Protein AF-D8F953-F1 (afdb_monomer)

pLDDT: mean 90.18, std 9.65, range [42.53, 98.19]

Secondary structure (DSSP, 8-state):
--PPPP-TTT-----HHHHHHHHH-SS-TTS-HHHHHHHHHHHTT---SS--HHHHHHHS-HHHHHHHHHHHHTT-----HHHHT-TT--TT--GGG-HHHHS-SS-SSPSTTHHHHHHHHTSTTT-----HHHHT-TT---HHHHHHHHHHS-HHHHHHHS----HHHHHHHHHHHHHHHHHTT-

Sequence (186 aa):
MDRIEIDQSKCIQCGDCVNACMAENPVKHALTTVVRDRFEAVAQKQEIVDPTPVQTLLAMGQAERKAFWHDHFRRCIKCYGCVDICPVQMPGTHGSLEIEKWVPRGEVPPVHPLFHLIRAFQIWDTCVLCGDCEQTCPAGIPLKTLQDVVRFFSPEEVFDLVPGLPEDAQGAIIDYVNSLRADQAG

Mean predicted aligned error: 5.91 Å

Solvent-accessible surface area (backbone atoms only — not comparable to full-atom values): 11327 Å² total; per-residue (Å²): 131,89,76,88,80,78,62,68,93,73,60,82,76,83,51,61,70,55,53,49,40,41,69,70,15,77,89,42,67,89,47,54,59,71,59,51,53,56,52,49,34,51,78,69,67,52,91,69,84,85,65,52,73,59,51,53,54,69,66,44,52,66,70,53,33,38,50,52,50,48,68,41,45,65,53,39,72,78,77,53,50,47,54,74,68,36,91,72,66,61,89,91,74,40,76,88,52,41,60,80,82,77,45,73,83,94,55,72,38,56,69,65,44,47,55,62,52,42,59,38,66,63,33,40,89,68,59,82,79,82,40,58,39,22,74,61,32,93,64,66,35,67,48,41,50,52,44,53,44,55,56,76,42,53,70,70,59,34,46,67,62,54,46,69,60,54,69,70,60,51,51,44,50,49,52,52,56,50,52,57,53,54,66,74,74,110

Foldseek 3Di:
DDDDDDPPVPCPVPCVVLVVLCVQCVPASPAHPVNVVLLVCLVVVHDDDPRDPLSVLSNDDLVRLQVLQCVQLLLAAPPCQLQVVAPQRDPPPLVLLDLPVFWDPPDPPTPPPGNLLSSLLSCLPPDPLPCSSQVRGPSNRSSSSLSVLSNPDQLVSSCSSRPDDDPVSSVSSNVSVVVVVVVVVD

Structure (mmCIF, N/CA/C/O backbone):
data_AF-D8F953-F1
#
_entry.id   AF-D8F953-F1
#
loop_
_atom_site.group_PDB
_atom_site.id
_atom_site.type_symbol
_atom_site.label_atom_id
_atom_site.label_alt_id
_atom_site.label_comp_id
_atom_site.label_asym_id
_atom_site.label_entity_id
_atom_site.label_seq_id
_atom_site.pdbx_PDB_ins_code
_atom_site.Cartn_x
_atom_site.Cartn_y
_atom_site.Cartn_z
_atom_site.occupancy
_atom_site.B_iso_or_equiv
_atom_site.auth_seq_id
_atom_site.auth_comp_id
_atom_site.auth_asym_id
_atom_site.auth_atom_id
_atom_site.pdbx_PDB_model_num
ATOM 1 N N . MET A 1 1 ? -21.200 -3.473 6.078 1.00 47.22 1 MET A N 1
ATOM 2 C CA . MET A 1 1 ? -20.620 -2.290 6.745 1.00 47.22 1 MET A CA 1
ATOM 3 C C . MET A 1 1 ? -21.668 -1.209 6.706 1.00 47.22 1 MET A C 1
ATOM 5 O O . MET A 1 1 ? -22.011 -0.777 5.609 1.00 47.22 1 MET A O 1
ATOM 9 N N . ASP A 1 2 ? -22.185 -0.819 7.863 1.00 45.75 2 ASP A N 1
ATOM 10 C CA . ASP A 1 2 ? -23.085 0.324 7.953 1.00 45.75 2 ASP A CA 1
ATOM 11 C C . ASP A 1 2 ? -22.277 1.573 7.603 1.00 45.75 2 ASP A C 1
ATOM 13 O O . ASP A 1 2 ? -21.290 1.903 8.262 1.00 45.75 2 ASP A O 1
ATOM 17 N N . ARG A 1 3 ? -22.614 2.206 6.478 1.00 64.44 3 ARG A N 1
ATOM 18 C CA . ARG A 1 3 ? -21.999 3.475 6.093 1.00 64.44 3 ARG A CA 1
ATOM 19 C C . ARG A 1 3 ? -22.631 4.558 6.959 1.00 64.44 3 ARG A C 1
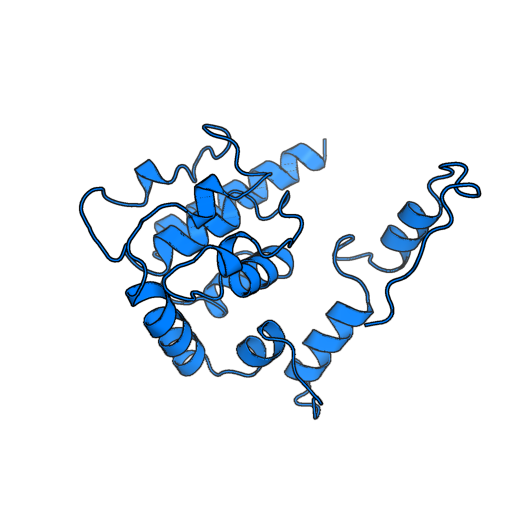ATOM 21 O O . ARG A 1 3 ? -23.850 4.654 7.025 1.00 64.44 3 ARG A O 1
ATOM 28 N N . ILE A 1 4 ? -21.802 5.362 7.618 1.00 77.31 4 ILE A N 1
ATOM 29 C CA . ILE A 1 4 ? -22.276 6.563 8.306 1.00 77.31 4 ILE A CA 1
ATOM 30 C C . ILE A 1 4 ? -22.736 7.549 7.227 1.00 77.31 4 ILE A C 1
ATOM 32 O O . ILE A 1 4 ? -21.940 7.948 6.376 1.00 77.31 4 ILE A O 1
ATOM 36 N N . GLU A 1 5 ? -24.010 7.933 7.256 1.00 84.75 5 GLU A N 1
ATOM 37 C CA . GLU A 1 5 ? -24.550 8.980 6.390 1.00 84.75 5 GLU A CA 1
ATOM 38 C C . GLU A 1 5 ? -24.496 10.328 7.109 1.00 84.75 5 GLU A C 1
ATOM 40 O O . GLU A 1 5 ? -25.076 10.511 8.180 1.00 84.75 5 GLU A O 1
ATOM 45 N N . ILE A 1 6 ? -23.777 11.283 6.517 1.00 88.19 6 ILE A N 1
ATOM 46 C CA . ILE A 1 6 ? -23.702 12.656 7.019 1.00 88.19 6 ILE A CA 1
ATOM 47 C C . ILE A 1 6 ? -24.791 13.478 6.330 1.00 88.19 6 ILE A C 1
ATOM 49 O O . ILE A 1 6 ? -24.744 13.686 5.117 1.00 88.19 6 ILE A O 1
ATOM 53 N N . ASP A 1 7 ? -25.738 13.991 7.115 1.00 92.50 7 ASP A N 1
ATOM 54 C CA . ASP A 1 7 ? -26.735 14.958 6.655 1.00 92.50 7 ASP A CA 1
ATOM 55 C C . ASP A 1 7 ? -26.057 16.300 6.337 1.00 92.50 7 ASP A C 1
ATOM 57 O O . ASP A 1 7 ? -25.781 17.122 7.217 1.00 92.50 7 ASP A O 1
ATOM 61 N N . GLN A 1 8 ? -25.781 16.516 5.051 1.00 91.62 8 GLN A N 1
ATOM 62 C CA . GLN A 1 8 ? -25.087 17.705 4.552 1.00 91.62 8 GLN A CA 1
ATOM 63 C C . GLN A 1 8 ? -25.850 19.001 4.855 1.00 91.62 8 GLN A C 1
ATOM 65 O O . GLN A 1 8 ? -25.225 20.048 4.983 1.00 91.62 8 GLN A O 1
ATOM 70 N N . SER A 1 9 ? -27.177 18.947 5.031 1.00 95.69 9 SER A N 1
ATOM 71 C CA . SER A 1 9 ? -27.973 20.136 5.362 1.00 95.69 9 SER A CA 1
ATOM 72 C C . SER A 1 9 ? -27.741 20.641 6.790 1.00 95.69 9 SER A C 1
ATOM 74 O O . SER A 1 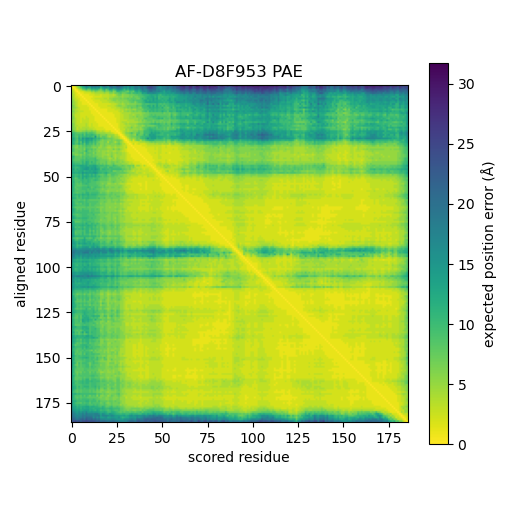9 ? -28.014 21.802 7.088 1.00 95.69 9 SER A O 1
ATOM 76 N N . LYS A 1 10 ? -27.216 19.779 7.670 1.00 94.50 10 LYS A N 1
ATOM 77 C CA . LYS A 1 10 ? -26.928 20.087 9.079 1.00 94.50 10 LYS A CA 1
ATOM 78 C C . LYS A 1 10 ? -25.442 20.299 9.356 1.00 94.50 10 LYS A C 1
ATOM 80 O O . LYS A 1 10 ? -25.089 20.773 10.434 1.00 94.50 10 LYS A O 1
ATOM 85 N N . CYS A 1 11 ? -24.567 19.947 8.417 1.00 93.69 11 CYS A N 1
ATOM 86 C CA . CYS A 1 11 ? -23.133 20.163 8.554 1.00 93.69 11 CYS A CA 1
ATOM 87 C C . CYS A 1 11 ? -22.810 21.656 8.410 1.00 93.69 11 CYS A C 1
ATOM 89 O O . CYS A 1 11 ? -22.723 22.182 7.305 1.00 93.69 11 CYS A O 1
ATOM 91 N N . ILE A 1 12 ? -22.580 22.336 9.533 1.00 95.69 12 ILE A N 1
ATOM 92 C CA . ILE A 1 12 ? -22.159 23.748 9.554 1.00 95.69 12 ILE A CA 1
ATOM 93 C C . ILE A 1 12 ? -20.643 23.934 9.373 1.00 95.69 12 ILE A C 1
ATOM 95 O O . ILE A 1 12 ? -20.130 25.023 9.603 1.00 95.69 12 ILE A O 1
ATOM 99 N N . GLN A 1 13 ? -19.920 22.866 9.013 1.00 92.38 13 GLN A N 1
ATOM 100 C CA . GLN A 1 13 ? -18.461 22.863 8.848 1.00 92.38 13 GLN A CA 1
ATOM 101 C C . GLN A 1 13 ? -17.687 23.358 10.088 1.00 92.38 13 GLN A C 1
ATOM 103 O O . GLN A 1 13 ? -16.640 23.983 9.964 1.00 92.38 13 GLN A O 1
ATOM 108 N N . CYS A 1 14 ? -18.173 23.050 11.297 1.00 94.75 14 CYS A N 1
ATOM 109 C CA . CYS A 1 14 ? -17.521 23.468 12.546 1.00 94.75 14 CYS A CA 1
ATOM 110 C C . CYS A 1 14 ? -16.151 22.812 12.791 1.00 94.75 14 CYS A C 1
ATOM 112 O O . CYS A 1 14 ? -15.356 23.333 13.564 1.00 94.75 14 CYS A O 1
ATOM 114 N N . GLY A 1 15 ? -15.872 21.672 12.150 1.00 91.31 15 GLY A N 1
ATOM 115 C CA . GLY A 1 15 ? -14.616 20.933 12.312 1.00 91.31 15 GLY A CA 1
ATOM 116 C C . GLY A 1 15 ? -14.577 19.972 13.507 1.00 91.31 15 GLY A C 1
ATOM 117 O O . GLY A 1 15 ? -13.593 19.253 13.662 1.00 91.31 15 GLY A O 1
ATOM 118 N N . ASP A 1 16 ? -15.641 19.870 14.308 1.00 93.38 16 ASP A N 1
ATOM 119 C CA . ASP A 1 16 ? -15.665 19.001 15.498 1.00 93.38 16 ASP A CA 1
ATOM 120 C C . ASP A 1 16 ? -15.444 17.520 15.171 1.00 93.38 16 ASP A C 1
ATOM 122 O O . ASP A 1 16 ? -14.799 16.804 15.933 1.00 93.38 16 ASP A O 1
ATOM 126 N N . CYS A 1 17 ? -15.915 17.060 14.010 1.00 88.19 17 CYS A N 1
ATOM 127 C CA . CYS A 1 17 ? -15.652 15.702 13.535 1.00 88.19 17 CYS A CA 1
ATOM 128 C C . CYS A 1 17 ? -14.156 15.442 13.300 1.00 88.19 17 CYS A C 1
ATOM 130 O O . CYS A 1 17 ? -13.677 14.339 13.562 1.00 88.19 17 CYS A O 1
ATOM 132 N N . VAL A 1 18 ? -13.409 16.453 12.848 1.00 86.38 18 VAL A N 1
ATOM 133 C CA . VAL A 1 18 ? -11.960 16.361 12.646 1.00 86.38 18 VAL A CA 1
ATOM 134 C C . VAL A 1 18 ? -11.258 16.324 14.001 1.00 86.38 18 VAL A C 1
ATOM 136 O O . VAL A 1 18 ? -10.444 15.434 14.230 1.00 86.38 18 VAL A O 1
ATOM 139 N N . ASN A 1 19 ? -11.624 17.218 14.924 1.00 87.81 19 ASN A N 1
ATOM 140 C CA . ASN A 1 19 ? -11.058 17.247 16.278 1.00 87.81 19 ASN A CA 1
ATOM 141 C C . ASN A 1 19 ? -11.298 15.928 17.023 1.00 87.81 19 ASN A C 1
ATOM 143 O O . ASN A 1 19 ? -10.374 15.378 17.620 1.00 87.81 19 ASN A O 1
ATOM 147 N N . ALA A 1 20 ? -12.515 15.385 16.935 1.00 87.75 20 ALA A N 1
ATOM 148 C CA . ALA A 1 20 ? -12.849 14.084 17.500 1.00 87.75 20 ALA A CA 1
ATOM 149 C C . ALA A 1 20 ? -12.001 12.969 16.873 1.00 87.75 20 ALA A C 1
ATOM 151 O O . ALA A 1 20 ? -11.439 12.148 17.591 1.00 87.75 20 ALA A O 1
ATOM 152 N N . CYS A 1 21 ? -11.837 12.969 15.546 1.00 84.81 21 CYS A N 1
ATOM 153 C CA . CYS A 1 21 ? -10.983 11.995 14.871 1.00 84.81 21 CYS A CA 1
ATOM 154 C C . CYS A 1 21 ? -9.527 12.065 15.362 1.00 84.81 21 CYS A C 1
ATOM 156 O O . CYS A 1 21 ? -8.926 11.023 15.627 1.00 84.81 21 CYS A O 1
ATOM 158 N N . MET A 1 22 ? -8.971 13.270 15.526 1.00 82.56 22 MET A N 1
ATOM 159 C CA . MET A 1 22 ? -7.606 13.445 16.031 1.00 82.56 22 MET A CA 1
ATOM 160 C C . MET A 1 22 ? -7.461 12.961 17.479 1.00 82.56 22 MET A C 1
ATOM 162 O O . MET A 1 22 ? -6.478 12.290 17.792 1.00 82.56 22 MET A O 1
ATOM 166 N N . ALA A 1 23 ? -8.442 13.259 18.336 1.00 85.00 23 ALA A N 1
ATOM 167 C CA . ALA A 1 23 ? -8.449 12.852 19.740 1.00 85.00 23 ALA A CA 1
ATOM 168 C C . ALA A 1 23 ? -8.561 11.328 19.912 1.00 85.00 23 ALA A C 1
ATOM 170 O O . ALA A 1 23 ? -7.828 10.741 20.705 1.00 85.00 23 ALA A O 1
ATOM 171 N N . GLU A 1 24 ? -9.435 10.681 19.139 1.00 83.62 24 GLU A N 1
ATOM 172 C CA . GLU A 1 24 ? -9.654 9.227 19.193 1.00 83.62 24 GLU A CA 1
ATOM 173 C C . GLU A 1 24 ? -8.511 8.428 18.544 1.00 83.62 24 GLU A C 1
ATOM 175 O O . GLU A 1 24 ? -8.271 7.263 18.877 1.00 83.62 24 GLU A O 1
ATOM 180 N N . ASN A 1 25 ? -7.773 9.044 17.616 1.00 79.31 25 ASN A N 1
ATOM 181 C CA . ASN A 1 25 ? -6.726 8.378 16.841 1.00 79.31 25 ASN A CA 1
ATOM 182 C C . ASN A 1 25 ? -5.379 9.107 16.977 1.00 79.31 25 ASN A C 1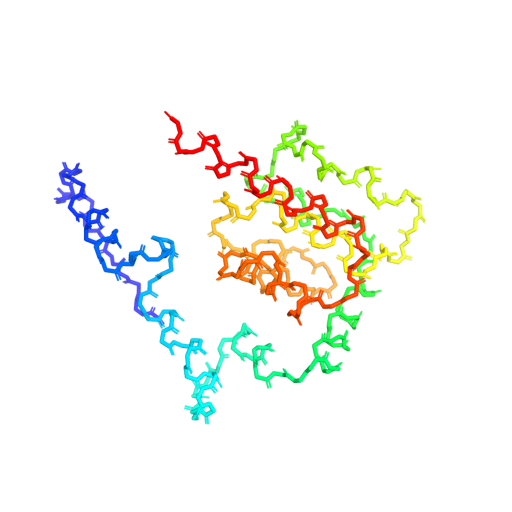
ATOM 184 O O . ASN A 1 25 ? -4.850 9.593 15.976 1.00 79.31 25 ASN A O 1
ATOM 188 N N . PRO A 1 26 ? -4.786 9.168 18.186 1.00 70.44 26 PRO A N 1
ATOM 189 C CA . PRO A 1 26 ? -3.631 10.025 18.480 1.00 70.44 26 PRO A CA 1
ATOM 190 C C . PRO A 1 26 ? -2.327 9.591 17.796 1.00 70.44 26 PRO A C 1
ATOM 192 O O . PRO A 1 26 ? -1.405 10.388 17.677 1.00 70.44 26 PRO A O 1
ATOM 195 N N . VAL A 1 27 ? -2.228 8.329 17.362 1.00 66.50 27 VAL A N 1
ATOM 196 C CA . VAL A 1 27 ? -1.007 7.770 16.749 1.00 66.50 27 VAL A CA 1
ATOM 197 C C . VAL A 1 27 ? -1.036 7.882 15.224 1.00 66.50 27 VAL A C 1
ATOM 199 O O . VAL A 1 27 ? -0.048 8.251 14.600 1.00 66.50 27 VAL A O 1
ATOM 202 N N . LYS A 1 28 ? -2.172 7.549 14.606 1.00 68.06 28 LYS A N 1
ATOM 203 C CA . LYS A 1 28 ? -2.389 7.648 13.160 1.00 68.06 28 LYS A CA 1
ATOM 204 C C . LYS A 1 28 ? -3.786 8.218 12.954 1.00 68.06 28 LYS A C 1
ATOM 206 O O . LYS A 1 28 ? -4.748 7.462 12.952 1.00 68.06 28 LYS A O 1
ATOM 211 N N . HIS A 1 29 ? -3.898 9.531 12.746 1.00 66.25 29 HIS A N 1
ATOM 212 C CA . HIS A 1 29 ? -5.186 10.224 12.557 1.00 66.25 29 HIS A CA 1
ATOM 213 C C . HIS A 1 29 ? -6.007 9.698 11.358 1.00 66.25 29 HIS A C 1
ATOM 215 O O . HIS A 1 29 ? -7.196 9.972 11.245 1.00 66.25 29 HIS A O 1
ATOM 221 N N . ALA A 1 30 ? -5.385 8.907 10.476 1.00 63.66 30 ALA A N 1
ATOM 222 C CA . ALA A 1 30 ? -6.026 8.210 9.362 1.00 63.66 30 ALA A CA 1
ATOM 223 C C . ALA A 1 30 ? -6.436 6.749 9.663 1.00 63.66 30 ALA A C 1
ATOM 225 O O . ALA A 1 30 ? -6.955 6.072 8.775 1.00 63.66 30 ALA A O 1
ATOM 226 N N . LEU A 1 31 ? -6.184 6.241 10.872 1.00 74.25 31 LEU A N 1
ATOM 227 C CA . LEU A 1 31 ? -6.477 4.873 11.301 1.00 74.25 31 LEU A CA 1
ATOM 228 C C . LEU A 1 31 ? -7.457 4.914 12.476 1.00 74.25 31 LEU A C 1
ATOM 230 O O . LEU A 1 31 ? -7.055 5.201 13.598 1.00 74.25 31 LEU A O 1
ATOM 234 N N . THR A 1 32 ? -8.727 4.591 12.223 1.00 78.19 32 THR A N 1
ATOM 235 C CA . THR A 1 32 ? -9.745 4.501 13.285 1.00 78.19 32 THR A CA 1
ATOM 236 C C . THR A 1 32 ? -9.381 3.426 14.314 1.00 78.19 32 THR A C 1
ATOM 238 O O . THR A 1 32 ? -8.828 2.388 13.932 1.00 78.19 32 THR A O 1
ATOM 241 N N . THR A 1 33 ? -9.798 3.602 15.567 1.00 80.12 33 THR A N 1
ATOM 242 C CA . THR A 1 33 ? -9.685 2.603 16.648 1.00 80.12 33 THR A CA 1
ATOM 243 C C . THR A 1 33 ? -10.130 1.203 16.2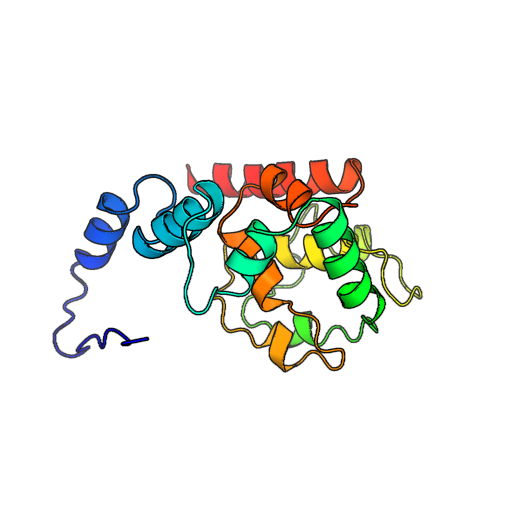14 1.00 80.12 33 THR A C 1
ATOM 245 O O . THR A 1 33 ? -9.385 0.249 16.380 1.00 80.12 33 THR A O 1
ATOM 248 N N . VAL A 1 34 ? -11.253 1.090 15.499 1.00 82.31 34 VAL A N 1
ATOM 249 C CA . VAL A 1 34 ? -11.769 -0.187 14.969 1.00 82.31 34 VAL A CA 1
ATOM 250 C C . VAL A 1 34 ? -10.772 -0.912 14.056 1.00 82.31 34 VAL A C 1
ATOM 252 O O . VAL A 1 34 ? -10.672 -2.137 14.091 1.00 82.31 34 VAL A O 1
ATOM 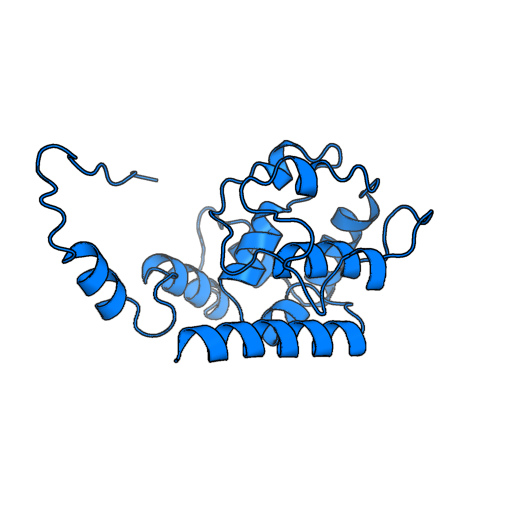255 N N . VAL A 1 35 ? -10.045 -0.189 13.199 1.00 85.25 35 VAL A N 1
ATOM 256 C CA . VAL A 1 35 ? -9.051 -0.815 12.307 1.00 85.25 35 VAL A CA 1
ATOM 257 C C . VAL A 1 35 ? -7.823 -1.248 13.105 1.00 85.25 35 VAL A C 1
ATOM 259 O O . VAL A 1 35 ? -7.286 -2.322 12.845 1.00 85.25 35 VAL A O 1
ATOM 262 N N . ARG A 1 36 ? -7.417 -0.466 14.111 1.00 85.25 36 ARG A N 1
ATOM 263 C CA . ARG A 1 36 ? -6.346 -0.857 15.034 1.00 85.25 36 ARG A CA 1
ATOM 264 C C . ARG A 1 36 ? -6.709 -2.142 15.783 1.00 85.25 36 ARG A C 1
ATOM 266 O O . ARG A 1 36 ? -5.949 -3.103 15.710 1.00 85.25 36 ARG A O 1
ATOM 273 N N . ASP A 1 37 ? -7.893 -2.201 16.386 1.00 87.94 37 ASP A N 1
ATOM 274 C CA . ASP A 1 37 ? -8.365 -3.369 17.141 1.00 87.94 37 ASP A CA 1
ATOM 275 C C . ASP A 1 37 ? -8.411 -4.628 16.255 1.00 87.94 37 ASP A C 1
ATOM 277 O O . ASP A 1 37 ? -8.030 -5.721 16.672 1.00 87.94 37 ASP A O 1
ATOM 281 N N . ARG A 1 38 ? -8.798 -4.478 14.979 1.00 89.69 38 ARG A N 1
ATOM 282 C CA . ARG A 1 38 ? -8.764 -5.563 13.981 1.00 89.69 38 ARG A CA 1
ATOM 283 C C . ARG A 1 38 ? -7.364 -6.116 13.730 1.00 89.69 38 ARG A C 1
ATOM 285 O O . ARG A 1 38 ? -7.231 -7.318 13.498 1.00 89.69 38 ARG A O 1
ATOM 292 N N . PHE A 1 39 ? -6.341 -5.266 13.712 1.00 91.25 39 PHE A N 1
ATOM 293 C CA . PHE A 1 39 ? -4.955 -5.704 13.528 1.00 91.25 39 PHE A CA 1
ATOM 294 C C . PHE A 1 39 ? -4.390 -6.313 14.814 1.00 91.25 39 PHE A C 1
ATOM 296 O O . PHE A 1 39 ? -3.734 -7.354 14.756 1.00 91.25 39 PHE A O 1
ATOM 303 N N . GLU A 1 40 ? -4.709 -5.739 15.974 1.00 90.00 40 GLU A N 1
ATOM 304 C CA . GLU A 1 40 ? -4.328 -6.286 17.282 1.00 90.00 40 GLU A CA 1
ATOM 305 C C . GLU A 1 40 ? -4.927 -7.678 17.521 1.00 90.00 40 GLU A C 1
ATOM 307 O O . GLU A 1 40 ? -4.233 -8.562 18.024 1.00 90.00 40 GLU A O 1
ATOM 312 N N . ALA A 1 41 ? -6.167 -7.917 17.084 1.00 92.06 41 ALA A N 1
ATOM 313 C CA . ALA A 1 41 ? -6.802 -9.232 17.144 1.00 92.06 41 ALA A CA 1
ATOM 314 C C . ALA A 1 41 ? -5.976 -10.316 16.423 1.00 92.06 41 ALA A C 1
ATOM 316 O O . ALA A 1 41 ? -5.832 -11.426 16.941 1.00 92.06 41 ALA A O 1
ATOM 317 N N . VAL A 1 42 ? -5.364 -9.991 15.273 1.00 92.75 42 VAL A N 1
ATOM 318 C CA . VAL A 1 42 ? -4.471 -10.918 14.551 1.00 92.75 42 VAL A CA 1
ATOM 319 C C . VAL A 1 42 ? -3.211 -11.197 15.369 1.00 92.75 42 VAL A C 1
ATOM 321 O O . VAL A 1 42 ? -2.834 -12.356 15.545 1.00 92.75 42 VAL A O 1
ATOM 324 N N . ALA A 1 43 ? -2.576 -10.153 15.912 1.00 90.00 43 ALA A N 1
ATOM 325 C CA . ALA A 1 43 ? -1.367 -10.291 16.727 1.00 90.00 43 ALA A CA 1
ATOM 326 C C . ALA A 1 43 ? -1.609 -11.143 17.986 1.00 90.00 43 ALA A C 1
ATOM 328 O O . ALA A 1 43 ? -0.761 -11.943 18.383 1.00 90.00 43 ALA A O 1
ATOM 329 N N . GLN A 1 44 ? -2.798 -11.020 18.577 1.00 92.19 44 GLN A N 1
ATOM 330 C CA . GLN A 1 44 ? -3.241 -11.793 19.737 1.00 92.19 44 GLN A CA 1
ATOM 331 C C . GLN A 1 44 ? -3.767 -13.192 19.377 1.00 92.19 44 GLN A C 1
ATOM 333 O O . GLN A 1 44 ? -4.172 -13.932 20.273 1.00 92.19 44 GLN A O 1
ATOM 338 N N . LYS A 1 45 ? -3.750 -13.575 18.091 1.00 90.12 45 LYS A N 1
ATOM 339 C CA . LYS A 1 45 ? -4.267 -14.856 17.578 1.00 90.12 45 LYS A CA 1
ATOM 340 C C . LYS A 1 45 ? -5.726 -15.112 17.974 1.00 90.12 45 LYS A C 1
ATOM 342 O O . LYS A 1 45 ? -6.108 -16.253 18.233 1.00 90.12 45 LYS A O 1
ATOM 347 N N . GLN A 1 46 ? -6.527 -14.052 18.048 1.00 90.25 46 GLN A N 1
ATOM 348 C CA . GLN A 1 46 ? -7.963 -14.171 18.266 1.00 90.25 46 GLN A CA 1
ATOM 349 C C . GLN A 1 46 ? -8.633 -14.789 17.032 1.00 90.25 46 GLN A C 1
ATOM 351 O O . GLN A 1 46 ? -8.146 -14.657 15.908 1.00 90.25 46 GLN A O 1
ATOM 356 N N . GLU A 1 47 ? -9.764 -15.460 17.240 1.00 91.50 47 GLU A N 1
ATOM 357 C CA . GLU A 1 47 ? -10.595 -15.943 16.139 1.00 91.50 47 GLU A CA 1
ATOM 358 C C . GLU A 1 47 ? -11.261 -14.750 15.439 1.00 91.50 47 GLU A C 1
ATOM 360 O O . GLU A 1 47 ? -11.953 -13.953 16.073 1.00 91.50 47 GLU A O 1
ATOM 365 N N . ILE A 1 48 ? -11.033 -14.611 14.130 1.00 90.62 48 ILE A N 1
ATOM 366 C CA . ILE A 1 48 ? -11.572 -13.515 13.318 1.00 90.62 48 ILE A CA 1
ATOM 367 C C . ILE A 1 48 ? -12.565 -14.099 12.320 1.00 90.62 48 ILE A C 1
ATOM 369 O O . ILE A 1 48 ? -12.183 -14.829 11.406 1.00 90.62 48 ILE A O 1
ATOM 373 N N . VAL A 1 49 ? -13.836 -13.745 12.487 1.00 88.94 49 VAL A N 1
ATOM 374 C CA . VAL A 1 49 ? -14.898 -14.077 11.532 1.00 88.94 49 VAL A CA 1
ATOM 375 C C . VAL A 1 49 ? -14.779 -13.129 10.335 1.00 88.94 49 VAL A C 1
ATOM 377 O O . VAL A 1 49 ? -14.716 -11.915 10.524 1.00 88.94 49 VAL A O 1
ATOM 380 N N . ASP A 1 50 ? -14.725 -13.685 9.121 1.00 88.94 50 ASP A N 1
ATOM 381 C CA . ASP A 1 50 ? -14.599 -12.960 7.845 1.00 88.94 50 ASP A CA 1
ATOM 382 C C . ASP A 1 50 ? -13.427 -11.949 7.802 1.00 88.94 50 ASP A C 1
ATOM 384 O O . ASP A 1 50 ? -13.641 -10.733 7.713 1.00 88.94 50 ASP A O 1
ATOM 388 N N . PRO A 1 51 ? -12.163 -12.418 7.871 1.00 91.94 51 PRO A N 1
ATOM 389 C CA . PRO A 1 51 ? -11.002 -11.535 7.913 1.00 91.94 51 PRO A CA 1
ATOM 390 C C . PRO A 1 51 ? -10.891 -10.680 6.646 1.00 91.94 51 PRO A C 1
ATOM 392 O O . PRO A 1 51 ? -11.086 -11.150 5.524 1.00 91.94 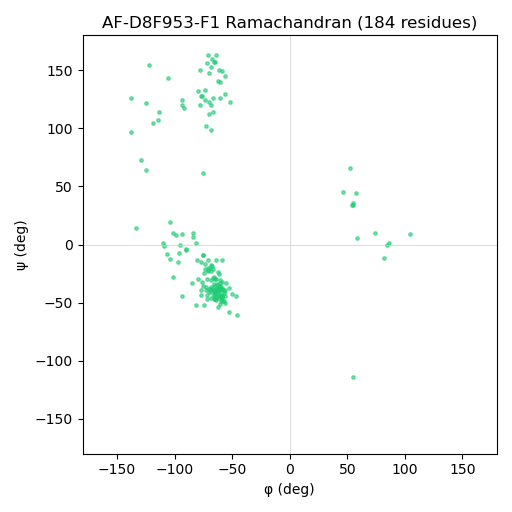51 PRO A O 1
ATOM 395 N N . THR A 1 52 ? -10.509 -9.412 6.817 1.00 92.31 52 THR A N 1
ATOM 396 C CA . THR A 1 52 ? -10.143 -8.561 5.674 1.00 92.31 52 THR A CA 1
ATOM 397 C C . THR A 1 52 ? -8.879 -9.094 4.980 1.00 92.31 52 THR A C 1
ATOM 399 O O . THR A 1 52 ? -8.055 -9.732 5.639 1.00 92.31 52 THR A O 1
ATOM 402 N N . PRO A 1 53 ? -8.641 -8.780 3.689 1.00 93.44 53 PRO A N 1
ATOM 403 C CA . PRO A 1 53 ? -7.435 -9.226 2.979 1.00 93.44 53 PRO A CA 1
ATOM 404 C C . PRO A 1 53 ? -6.120 -8.888 3.701 1.00 93.44 53 PRO A C 1
ATOM 406 O O . PRO A 1 53 ? -5.195 -9.698 3.737 1.00 93.44 53 PRO A O 1
ATOM 409 N N . VAL A 1 54 ? -6.047 -7.717 4.344 1.00 93.94 54 VAL A N 1
ATOM 410 C CA . VAL A 1 54 ? -4.883 -7.321 5.153 1.00 93.94 54 VAL A CA 1
ATOM 411 C C . VAL A 1 54 ? -4.758 -8.173 6.415 1.00 93.94 54 VAL A C 1
ATOM 413 O O . VAL A 1 54 ? -3.655 -8.587 6.749 1.00 93.94 54 VAL A O 1
ATOM 416 N N . GLN A 1 55 ? -5.857 -8.495 7.106 1.00 94.88 55 GLN A N 1
ATOM 417 C CA . GLN A 1 55 ? -5.807 -9.404 8.261 1.00 94.88 55 GLN A CA 1
ATOM 418 C C . GLN A 1 55 ? -5.362 -10.814 7.855 1.00 94.88 55 GLN A C 1
ATOM 420 O O . GLN A 1 55 ? -4.581 -11.431 8.577 1.00 94.88 55 GLN A O 1
ATOM 425 N N . THR A 1 56 ? -5.781 -11.298 6.682 1.00 95.06 56 THR A N 1
ATOM 426 C CA . THR A 1 56 ? -5.285 -12.560 6.116 1.00 95.06 56 THR A CA 1
ATOM 427 C C . THR A 1 56 ? -3.771 -12.514 5.892 1.00 95.06 56 THR A C 1
ATOM 429 O O . THR A 1 56 ? -3.075 -13.440 6.297 1.00 95.06 56 THR A O 1
ATOM 432 N N . LEU A 1 57 ? -3.240 -11.424 5.327 1.00 95.56 57 LEU A N 1
ATOM 433 C CA . LEU A 1 57 ? -1.791 -11.228 5.171 1.00 95.56 57 LEU A CA 1
ATOM 434 C C . LEU A 1 57 ? -1.049 -11.156 6.511 1.00 95.56 57 LEU A C 1
ATOM 436 O O . LEU A 1 57 ? 0.027 -11.738 6.656 1.00 95.56 57 LEU A O 1
ATOM 440 N N . LEU A 1 58 ? -1.605 -10.452 7.497 1.00 95.62 58 LEU A N 1
ATOM 441 C CA . LEU A 1 58 ? -1.006 -10.328 8.827 1.00 95.62 58 LEU A CA 1
ATOM 442 C C . LEU A 1 58 ? -0.908 -11.687 9.533 1.00 95.62 58 LEU A C 1
ATOM 444 O O . LEU A 1 58 ? 0.077 -11.935 10.226 1.00 95.62 58 LEU A O 1
ATOM 448 N N . ALA A 1 59 ? -1.870 -12.583 9.308 1.00 95.06 59 ALA A N 1
ATOM 449 C CA . ALA A 1 59 ? -1.868 -13.931 9.873 1.00 95.06 59 ALA A CA 1
ATOM 450 C C . ALA A 1 59 ? -0.852 -14.884 9.209 1.00 95.06 59 ALA A C 1
ATOM 452 O O . ALA A 1 59 ? -0.468 -15.878 9.823 1.00 95.06 59 ALA A O 1
ATOM 453 N N . MET A 1 60 ? -0.404 -14.590 7.983 1.00 95.38 60 MET A N 1
ATOM 454 C CA . MET A 1 60 ? 0.573 -15.411 7.259 1.00 95.38 60 MET A CA 1
ATOM 455 C C . MET A 1 60 ? 1.972 -15.343 7.877 1.00 95.38 60 MET A C 1
ATOM 457 O O . MET A 1 60 ? 2.422 -14.290 8.343 1.00 95.38 60 MET A O 1
ATOM 461 N N . GLY A 1 61 ? 2.710 -16.449 7.783 1.00 95.12 61 GLY A N 1
ATOM 462 C CA . GLY A 1 61 ? 4.150 -16.466 8.044 1.00 95.12 61 GLY A CA 1
ATOM 463 C C . GLY A 1 61 ? 4.950 -15.746 6.949 1.00 95.12 61 GLY A C 1
ATOM 464 O O . GLY A 1 61 ? 4.480 -15.556 5.829 1.00 95.12 61 GLY A O 1
ATOM 465 N N . GLN A 1 62 ? 6.207 -15.383 7.226 1.00 93.56 62 GLN A N 1
ATOM 466 C CA . GLN A 1 62 ? 7.045 -14.634 6.273 1.00 93.56 62 GLN A CA 1
ATOM 467 C C . GLN A 1 62 ? 7.205 -15.349 4.915 1.00 93.56 62 GLN A C 1
ATOM 469 O O . GLN A 1 62 ? 7.117 -14.718 3.860 1.00 93.56 62 GLN A O 1
ATOM 474 N N . ALA A 1 63 ? 7.402 -16.672 4.927 1.00 95.44 63 ALA A N 1
ATOM 475 C CA . ALA A 1 63 ? 7.522 -17.467 3.704 1.00 95.44 63 ALA A CA 1
ATOM 476 C C . ALA A 1 63 ? 6.213 -17.491 2.893 1.00 95.44 63 ALA A C 1
ATOM 478 O O . ALA A 1 63 ? 6.250 -17.384 1.668 1.00 95.44 63 ALA A O 1
ATOM 479 N N . GLU A 1 64 ? 5.067 -17.574 3.573 1.00 97.31 64 GLU A N 1
ATOM 480 C CA . GLU A 1 64 ? 3.742 -17.542 2.947 1.00 97.31 64 GLU A CA 1
ATOM 481 C C . GLU A 1 64 ? 3.468 -16.179 2.312 1.00 97.31 64 GLU A C 1
ATOM 483 O O . GLU A 1 64 ? 3.068 -16.125 1.152 1.00 97.31 64 GLU A O 1
ATOM 488 N N . ARG A 1 65 ? 3.783 -15.075 3.007 1.00 96.44 65 ARG A N 1
ATOM 489 C CA . ARG A 1 65 ? 3.685 -13.716 2.443 1.00 96.44 65 ARG A CA 1
ATOM 490 C C . ARG A 1 65 ? 4.557 -13.561 1.201 1.00 96.44 65 ARG A C 1
ATOM 492 O O . ARG A 1 65 ? 4.107 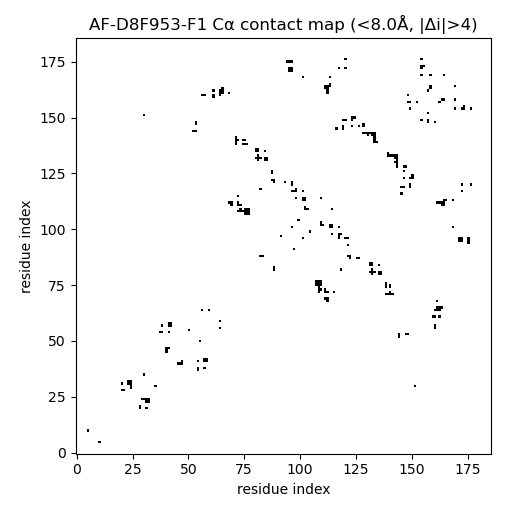-13.025 0.190 1.00 96.44 65 ARG A O 1
ATOM 499 N N . LYS A 1 66 ? 5.798 -14.057 1.247 1.00 95.62 66 LYS A N 1
ATOM 500 C CA . LYS A 1 66 ? 6.711 -14.020 0.096 1.00 95.62 66 LYS A CA 1
ATOM 501 C C . LYS A 1 66 ? 6.134 -14.772 -1.103 1.00 95.62 66 LYS A C 1
ATOM 503 O O . LYS A 1 66 ? 6.159 -14.241 -2.212 1.00 95.62 66 LYS A O 1
ATOM 508 N N . ALA A 1 67 ? 5.617 -15.980 -0.887 1.00 97.00 67 ALA A N 1
ATOM 509 C CA . ALA A 1 67 ? 5.002 -16.785 -1.938 1.00 97.00 67 ALA A CA 1
ATOM 510 C C . ALA A 1 67 ? 3.739 -16.116 -2.500 1.00 97.00 67 ALA A C 1
ATOM 512 O O . ALA A 1 67 ? 3.612 -15.985 -3.716 1.00 97.00 67 ALA A O 1
ATOM 513 N N . PHE A 1 68 ? 2.868 -15.609 -1.622 1.00 97.94 68 PHE A N 1
ATOM 514 C CA . PHE A 1 68 ? 1.664 -14.867 -1.987 1.00 97.94 68 PHE A CA 1
ATOM 515 C C . PHE A 1 68 ? 1.997 -13.714 -2.940 1.00 97.94 68 PHE A C 1
ATOM 517 O O . PHE A 1 68 ? 1.523 -13.675 -4.077 1.00 97.94 68 PHE A O 1
ATOM 524 N N . TRP A 1 69 ? 2.879 -12.802 -2.527 1.00 97.75 69 TRP A N 1
ATOM 525 C CA . TRP A 1 69 ? 3.226 -11.648 -3.354 1.00 97.75 69 TRP A CA 1
ATOM 526 C C . TRP A 1 69 ? 3.939 -12.039 -4.641 1.00 97.75 69 TRP A C 1
ATOM 528 O O . TRP A 1 69 ? 3.638 -11.474 -5.691 1.00 97.75 69 TRP A O 1
ATOM 538 N N . HIS A 1 70 ? 4.832 -13.027 -4.593 1.00 96.19 70 HIS A N 1
ATOM 539 C CA . HIS A 1 70 ? 5.482 -13.558 -5.786 1.00 96.19 70 HIS A CA 1
ATOM 540 C C . HIS A 1 70 ? 4.454 -14.056 -6.815 1.00 96.19 70 HIS A C 1
ATOM 542 O O . HIS A 1 70 ? 4.510 -13.664 -7.983 1.00 96.19 70 HIS A O 1
ATOM 548 N N . ASP A 1 71 ? 3.477 -14.861 -6.393 1.00 97.06 71 ASP A N 1
ATOM 549 C CA . ASP A 1 71 ? 2.462 -15.432 -7.283 1.00 97.06 71 ASP A CA 1
ATOM 550 C C . ASP A 1 71 ? 1.493 -14.401 -7.859 1.00 97.06 71 ASP A C 1
ATOM 552 O O . ASP A 1 71 ? 1.027 -14.537 -8.998 1.00 97.06 71 ASP A O 1
ATOM 556 N N . HIS A 1 72 ? 1.219 -13.332 -7.118 1.00 97.75 72 HIS A N 1
ATOM 557 C CA . HIS A 1 72 ? 0.454 -12.209 -7.639 1.00 97.75 72 HIS A CA 1
ATOM 558 C C . HIS A 1 72 ? 1.290 -11.349 -8.600 1.00 97.75 72 HIS A C 1
ATOM 560 O O . HIS A 1 72 ? 0.880 -11.132 -9.741 1.00 97.75 72 HIS A O 1
ATOM 566 N N . PHE A 1 73 ? 2.479 -10.904 -8.197 1.00 97.56 73 PHE A N 1
ATOM 567 C CA . PHE A 1 73 ? 3.274 -9.940 -8.961 1.00 97.56 73 PHE A CA 1
ATOM 568 C C . PHE A 1 73 ? 3.905 -10.511 -10.230 1.00 97.56 73 PHE A C 1
ATOM 570 O O . PHE A 1 73 ? 4.021 -9.780 -11.216 1.00 97.56 73 PHE A O 1
ATOM 577 N N . ARG A 1 74 ? 4.232 -11.810 -10.276 1.00 96.75 74 ARG A N 1
ATOM 578 C CA . ARG A 1 74 ? 4.765 -12.453 -11.494 1.00 96.75 74 ARG A CA 1
ATOM 579 C C . ARG A 1 74 ? 3.782 -12.468 -12.670 1.00 96.75 74 ARG A C 1
ATOM 581 O O . ARG A 1 74 ? 4.175 -12.775 -13.789 1.00 96.75 74 ARG A O 1
ATOM 588 N N . ARG A 1 75 ? 2.502 -12.168 -12.421 1.00 97.31 75 ARG A N 1
ATOM 589 C CA . ARG A 1 75 ? 1.447 -12.069 -13.443 1.00 97.31 75 ARG A CA 1
ATOM 590 C C . ARG A 1 75 ? 1.313 -10.657 -14.024 1.00 97.31 75 ARG A C 1
ATOM 592 O O . ARG A 1 75 ? 0.525 -10.452 -14.942 1.00 97.31 75 ARG A O 1
ATOM 599 N N . CYS A 1 76 ? 2.055 -9.680 -13.499 1.00 97.38 76 CYS A N 1
ATOM 600 C CA . CYS A 1 76 ? 2.012 -8.305 -13.977 1.00 97.38 76 CYS A CA 1
ATOM 601 C C . CYS A 1 76 ? 2.563 -8.201 -15.403 1.00 97.38 76 CYS A C 1
ATOM 603 O O . CYS A 1 76 ? 3.699 -8.579 -15.671 1.00 97.38 76 CYS A O 1
ATOM 605 N N . ILE A 1 77 ? 1.772 -7.619 -16.304 1.00 96.00 77 ILE A N 1
ATOM 606 C CA . ILE A 1 77 ? 2.145 -7.409 -17.711 1.00 96.00 77 ILE A CA 1
ATOM 607 C C . ILE A 1 77 ? 2.655 -5.988 -17.999 1.00 96.00 77 ILE A C 1
ATOM 609 O O . ILE A 1 77 ? 2.813 -5.621 -19.157 1.00 96.00 77 ILE A O 1
ATOM 613 N N . LYS A 1 78 ? 2.862 -5.166 -16.956 1.00 93.88 78 LYS A N 1
ATOM 614 C CA . LYS A 1 78 ? 3.232 -3.737 -17.056 1.00 93.88 78 LYS A CA 1
ATOM 615 C C . LYS A 1 78 ? 2.379 -2.967 -18.071 1.00 93.88 78 LYS A C 1
ATOM 617 O O . LYS A 1 78 ? 2.894 -2.190 -18.863 1.00 93.88 78 LYS A O 1
ATOM 622 N N . CYS A 1 79 ? 1.06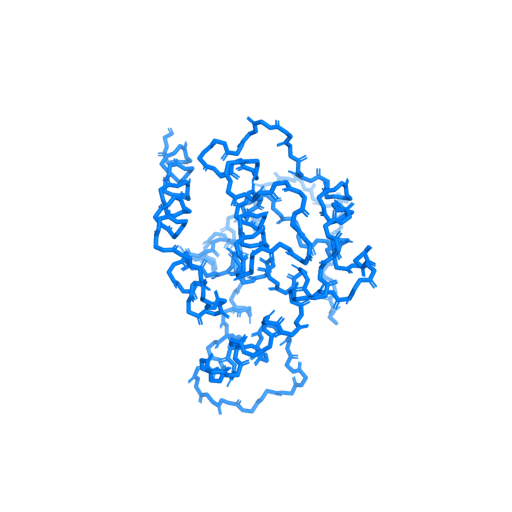2 -3.171 -18.035 1.00 95.31 79 CYS A N 1
ATOM 623 C CA . CYS A 1 79 ? 0.127 -2.397 -18.855 1.00 95.31 79 CYS A CA 1
ATOM 624 C C . CYS A 1 79 ? -0.105 -0.973 -18.330 1.00 95.31 79 CYS A C 1
ATOM 626 O O . CYS A 1 79 ? -0.787 -0.209 -18.993 1.00 95.31 79 CYS A O 1
ATOM 628 N N . TYR A 1 80 ? 0.398 -0.650 -17.130 1.00 94.56 80 TYR A N 1
ATOM 629 C CA . TYR A 1 80 ? 0.233 0.636 -16.441 1.00 94.56 80 TYR A CA 1
ATOM 630 C C . TYR A 1 80 ? -1.212 1.072 -16.151 1.00 94.56 80 TYR A C 1
ATOM 632 O O . TYR A 1 80 ? -1.405 2.106 -15.525 1.00 94.56 80 TYR A O 1
ATOM 640 N N . GLY A 1 81 ? -2.221 0.236 -16.422 1.00 96.69 81 GLY A N 1
ATOM 641 C CA . GLY A 1 81 ? -3.621 0.569 -16.132 1.00 96.69 81 GLY A CA 1
ATOM 642 C C . GLY A 1 81 ? -3.888 0.949 -14.669 1.00 96.69 81 GLY A C 1
ATOM 643 O O . GLY A 1 81 ? -4.691 1.834 -14.409 1.00 96.69 81 GLY A O 1
ATOM 644 N N . CYS A 1 82 ? -3.171 0.355 -13.705 1.00 96.94 82 CYS A N 1
ATOM 645 C CA . CYS A 1 82 ? -3.268 0.734 -12.288 1.00 96.94 82 CYS A CA 1
ATOM 646 C C . CYS A 1 82 ? -2.658 2.109 -11.954 1.00 96.94 82 CYS A C 1
ATOM 648 O O . CYS A 1 82 ? -2.983 2.696 -10.921 1.00 96.94 82 CYS A O 1
ATOM 650 N N . VAL A 1 83 ? -1.754 2.607 -12.797 1.00 94.81 83 VAL A N 1
ATOM 651 C CA . VAL A 1 83 ? -1.184 3.954 -12.716 1.00 94.81 83 VAL A CA 1
ATOM 652 C C . VAL A 1 83 ? -2.162 4.937 -13.345 1.00 94.81 83 VAL A C 1
ATOM 654 O O . VAL A 1 83 ? -2.578 5.869 -12.664 1.00 94.81 83 VAL A O 1
ATOM 657 N N . ASP A 1 84 ? -2.601 4.652 -14.569 1.00 95.69 84 ASP A N 1
ATOM 658 C CA . ASP A 1 84 ? -3.439 5.542 -15.378 1.00 95.69 84 ASP A CA 1
ATOM 659 C C . ASP A 1 84 ? -4.835 5.760 -14.786 1.00 95.69 84 ASP A C 1
ATOM 661 O O . ASP A 1 84 ? -5.379 6.857 -14.867 1.00 95.69 84 ASP A O 1
ATOM 665 N N . ILE A 1 85 ? -5.423 4.731 -14.163 1.00 96.94 85 ILE A N 1
ATOM 666 C CA . ILE A 1 85 ? -6.754 4.848 -13.549 1.00 96.94 85 ILE A CA 1
ATOM 667 C C . ILE A 1 85 ? -6.740 5.661 -12.251 1.00 96.94 85 ILE A C 1
ATOM 669 O O . ILE A 1 85 ? -7.791 6.044 -11.743 1.00 96.94 85 ILE A O 1
ATOM 673 N N . CYS A 1 86 ? -5.569 5.860 -11.644 1.00 96.62 86 CYS A N 1
ATOM 674 C CA . CYS A 1 86 ? -5.495 6.368 -10.287 1.00 96.62 86 CYS A CA 1
ATOM 675 C C . CYS A 1 86 ? -5.729 7.886 -10.254 1.00 96.62 86 CYS A C 1
ATOM 677 O O . CYS A 1 86 ? -4.910 8.630 -10.793 1.00 96.62 86 CYS A O 1
ATOM 679 N N . PRO A 1 87 ? -6.764 8.375 -9.546 1.00 94.50 87 PRO A N 1
ATOM 680 C CA . PRO A 1 87 ? -7.120 9.795 -9.567 1.00 94.50 87 PRO A CA 1
ATOM 681 C C . PRO A 1 87 ? -6.122 10.700 -8.832 1.00 94.50 87 PRO A C 1
ATOM 683 O O . PRO A 1 87 ? -6.198 11.916 -8.965 1.00 94.50 87 PRO A O 1
ATOM 686 N N . VAL A 1 88 ? -5.214 10.123 -8.036 1.00 94.50 88 VAL A N 1
ATOM 687 C CA . VAL A 1 88 ? -4.215 10.863 -7.243 1.00 94.50 88 VAL A CA 1
ATOM 688 C C . VAL A 1 88 ? -2.789 10.693 -7.766 1.00 94.50 88 VAL A C 1
ATOM 690 O O . VAL A 1 88 ? -1.854 11.228 -7.180 1.00 94.50 88 VAL A O 1
ATOM 693 N N . GLN A 1 89 ? -2.597 9.940 -8.853 1.00 91.56 89 GLN A N 1
ATOM 694 C CA . GLN A 1 89 ? -1.282 9.830 -9.472 1.00 91.56 89 GLN A CA 1
ATOM 695 C C . GLN A 1 89 ? -0.953 11.129 -10.210 1.00 91.56 89 GLN A C 1
ATOM 697 O O . GLN A 1 89 ? -1.699 11.541 -11.096 1.00 91.56 89 GLN A O 1
ATOM 702 N N . MET A 1 90 ? 0.183 11.746 -9.884 1.00 83.62 90 MET A N 1
ATOM 703 C CA . MET A 1 90 ? 0.635 12.987 -10.514 1.00 83.62 90 MET A CA 1
ATOM 704 C C . MET A 1 90 ? 2.044 12.809 -11.099 1.00 83.62 90 MET A C 1
ATOM 706 O O . MET A 1 90 ? 2.970 12.471 -10.370 1.00 83.62 90 MET A O 1
ATOM 710 N N . PRO A 1 91 ? 2.248 13.018 -12.411 1.00 78.62 91 PRO A N 1
ATOM 711 C CA . PRO A 1 91 ? 3.577 12.910 -13.009 1.00 78.62 91 PRO A CA 1
ATOM 712 C C . PRO A 1 91 ? 4.579 13.908 -12.410 1.00 78.62 91 PRO A C 1
ATOM 714 O O . PRO A 1 91 ? 4.248 15.076 -12.212 1.00 78.62 91 PRO A O 1
ATOM 717 N N . GLY A 1 92 ? 5.823 13.467 -12.188 1.00 75.12 92 GLY A N 1
ATOM 718 C CA . GLY A 1 92 ? 6.941 14.332 -11.789 1.00 75.12 92 GLY A CA 1
ATOM 719 C C . GLY A 1 92 ? 6.915 14.823 -10.338 1.00 75.12 92 GLY A C 1
ATOM 720 O O . GLY A 1 92 ? 7.703 15.698 -9.982 1.00 75.12 92 GLY A O 1
ATOM 721 N N . THR A 1 93 ? 6.020 14.294 -9.498 1.00 76.38 93 THR A N 1
ATOM 722 C CA . THR A 1 93 ? 5.908 14.665 -8.077 1.00 76.38 93 THR A CA 1
ATOM 723 C C . THR A 1 93 ? 6.546 13.640 -7.137 1.00 76.38 93 THR A C 1
ATOM 725 O O . THR A 1 93 ? 6.344 13.708 -5.925 1.00 76.38 93 THR A O 1
ATOM 728 N N . HIS A 1 94 ? 7.284 12.656 -7.659 1.00 81.19 94 HIS A N 1
ATOM 729 C CA . HIS A 1 94 ? 7.707 11.487 -6.885 1.00 81.19 94 HIS A CA 1
ATOM 730 C C . HIS A 1 94 ? 9.203 11.460 -6.557 1.00 81.19 94 HIS A C 1
ATOM 732 O O . HIS A 1 94 ? 9.653 10.566 -5.843 1.00 81.19 94 HIS A O 1
ATOM 738 N N . GLY A 1 95 ? 9.976 12.451 -7.010 1.00 84.88 95 GLY A N 1
ATOM 739 C CA . GLY A 1 95 ? 11.333 12.717 -6.528 1.00 84.88 95 GLY A CA 1
ATOM 740 C C . GLY A 1 95 ? 12.265 11.502 -6.619 1.00 84.88 95 GLY A C 1
ATOM 741 O O . GLY A 1 95 ? 12.616 11.046 -7.705 1.00 84.88 95 GLY A O 1
ATOM 742 N N . SER A 1 96 ? 12.703 10.968 -5.474 1.00 85.56 96 SER A N 1
ATOM 743 C CA . SER A 1 96 ? 13.585 9.791 -5.432 1.00 85.56 96 SER A CA 1
ATOM 744 C C . SER A 1 96 ? 12.905 8.495 -5.893 1.00 85.56 96 SER A C 1
ATOM 746 O O . SER A 1 96 ? 13.618 7.548 -6.243 1.00 85.56 96 SER A O 1
ATOM 748 N N . LEU A 1 97 ? 11.569 8.458 -5.929 1.00 90.75 97 LEU A N 1
ATOM 749 C CA . LEU A 1 97 ? 10.735 7.300 -6.255 1.00 90.75 97 LEU A CA 1
ATOM 750 C C . LEU A 1 97 ? 10.128 7.348 -7.667 1.00 90.75 97 LEU A C 1
ATOM 752 O O . LEU A 1 97 ? 9.156 6.645 -7.928 1.00 90.75 97 LEU A O 1
ATOM 756 N N . GLU A 1 98 ? 10.663 8.139 -8.600 1.00 89.81 98 GLU A N 1
ATOM 757 C CA . GLU A 1 98 ? 10.245 8.074 -10.014 1.00 89.81 98 GLU A CA 1
ATOM 758 C C . GLU A 1 98 ? 10.416 6.647 -10.578 1.00 89.81 98 GLU A C 1
ATOM 760 O O . GLU A 1 98 ? 11.480 6.033 -10.441 1.00 89.81 98 GLU A O 1
ATOM 765 N N . ILE A 1 99 ? 9.372 6.095 -11.208 1.00 88.31 99 ILE A N 1
ATOM 766 C CA . ILE A 1 99 ? 9.323 4.673 -11.608 1.00 88.31 99 ILE A CA 1
ATOM 767 C C . ILE A 1 99 ? 10.431 4.344 -12.612 1.00 88.31 99 ILE A C 1
ATOM 769 O O . ILE A 1 99 ? 11.042 3.279 -12.530 1.00 88.31 99 ILE A O 1
ATOM 773 N N . GLU A 1 100 ? 10.728 5.258 -13.532 1.00 87.69 100 GLU A N 1
ATOM 774 C CA . GLU A 1 100 ? 11.722 5.108 -14.597 1.00 87.69 100 GLU A CA 1
ATOM 775 C C . GLU A 1 100 ? 13.143 4.917 -14.057 1.00 87.69 100 GLU A C 1
ATOM 777 O O . GLU A 1 100 ? 13.986 4.342 -14.747 1.00 87.69 100 GLU A O 1
ATOM 782 N N . LYS A 1 101 ? 13.411 5.382 -12.829 1.00 89.19 101 LYS A N 1
ATOM 783 C CA . LYS A 1 101 ? 14.700 5.204 -12.150 1.00 89.19 101 LYS A CA 1
ATOM 784 C C . LYS A 1 101 ? 14.875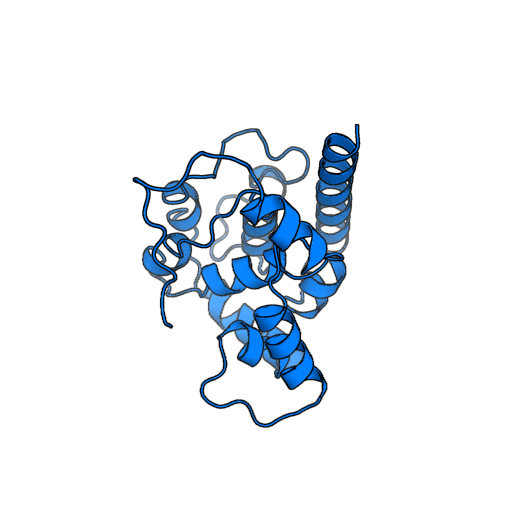 3.780 -11.621 1.00 89.19 101 LYS A C 1
ATOM 786 O O . LYS A 1 101 ? 15.988 3.264 -11.623 1.00 89.19 101 LYS A O 1
ATOM 791 N N . TRP A 1 102 ? 13.790 3.164 -11.160 1.00 90.88 102 TRP A N 1
ATOM 792 C CA . TRP A 1 102 ? 13.819 1.884 -10.446 1.00 90.88 102 TRP A CA 1
ATOM 793 C C . TRP A 1 102 ? 13.432 0.695 -11.314 1.00 90.88 102 TRP A C 1
ATOM 795 O O . TRP A 1 102 ? 13.853 -0.427 -11.051 1.00 90.88 102 TRP A O 1
ATOM 805 N N . VAL A 1 103 ? 12.606 0.911 -12.334 1.00 88.56 103 VAL A N 1
ATOM 806 C CA . VAL A 1 103 ? 11.975 -0.171 -13.088 1.00 88.56 103 VAL A CA 1
ATOM 807 C C . VAL A 1 103 ? 12.487 -0.161 -14.527 1.00 88.56 103 VAL A C 1
ATOM 809 O O . VAL A 1 103 ? 12.073 0.693 -15.317 1.00 88.56 103 VAL A O 1
ATOM 812 N N . PRO A 1 104 ? 13.341 -1.131 -14.911 1.00 86.94 104 PRO A N 1
ATOM 813 C CA . PRO A 1 104 ? 13.857 -1.230 -16.269 1.00 86.94 104 PRO A CA 1
ATOM 814 C C . PRO A 1 104 ? 12.745 -1.311 -17.318 1.00 86.94 104 PRO A C 1
ATOM 816 O O . PRO A 1 104 ? 11.687 -1.923 -17.116 1.00 86.94 104 PRO A O 1
ATOM 819 N N . ARG A 1 105 ? 12.987 -0.704 -18.481 1.00 88.00 105 ARG A N 1
ATOM 820 C CA . ARG A 1 105 ? 12.107 -0.833 -19.651 1.00 88.00 105 ARG A CA 1
ATOM 821 C C . ARG A 1 105 ? 12.346 -2.180 -20.339 1.00 88.00 105 ARG A C 1
ATOM 823 O O . ARG A 1 105 ? 13.450 -2.702 -20.308 1.00 88.00 105 ARG A O 1
ATOM 830 N N . GLY A 1 106 ? 11.312 -2.730 -20.976 1.00 87.06 106 GLY A N 1
ATOM 831 C CA . GLY A 1 106 ? 11.411 -3.969 -21.763 1.00 87.06 106 GLY A CA 1
ATOM 832 C C . GLY A 1 106 ? 11.342 -5.281 -20.970 1.00 87.06 106 GLY A C 1
ATOM 833 O O . GLY A 1 106 ? 11.134 -6.325 -21.574 1.00 87.06 106 GLY A O 1
ATOM 834 N N . GLU A 1 107 ? 11.437 -5.245 -19.639 1.00 89.62 107 GLU A N 1
ATOM 835 C CA . GLU A 1 107 ? 11.295 -6.437 -18.788 1.00 89.62 107 GLU A CA 1
ATOM 836 C C . GLU A 1 107 ? 9.853 -6.611 -18.303 1.00 89.62 107 GLU A C 1
ATOM 838 O O . GLU A 1 107 ? 9.297 -5.685 -17.702 1.00 89.62 107 GLU A O 1
ATOM 843 N N . VAL A 1 108 ? 9.257 -7.780 -18.569 1.00 91.19 108 VAL A N 1
ATOM 844 C CA . VAL A 1 108 ? 7.901 -8.177 -18.152 1.00 91.19 108 VAL A CA 1
ATOM 845 C C . VAL A 1 108 ? 7.935 -9.638 -17.667 1.00 91.19 108 VAL A C 1
ATOM 847 O O . VAL A 1 108 ? 8.371 -10.496 -18.437 1.00 91.19 108 VAL A O 1
ATOM 850 N N . PRO A 1 109 ? 7.460 -9.959 -16.444 1.00 91.50 109 PRO A N 1
ATOM 851 C CA . PRO A 1 109 ? 6.956 -9.045 -15.410 1.00 91.50 109 PRO A CA 1
ATOM 852 C C . PRO A 1 109 ? 8.053 -8.095 -14.893 1.00 91.50 109 PRO A C 1
ATOM 854 O O . PRO A 1 109 ? 9.234 -8.340 -15.133 1.00 91.50 109 PRO A O 1
ATOM 857 N N . PRO A 1 110 ? 7.703 -6.989 -14.208 1.00 90.69 110 PRO A N 1
ATOM 858 C CA . PRO A 1 110 ? 8.720 -6.155 -13.581 1.00 90.69 110 PRO A CA 1
ATOM 859 C C . PRO A 1 110 ? 9.404 -6.937 -12.456 1.00 90.69 110 PRO A C 1
ATOM 861 O O . PRO A 1 110 ? 8.795 -7.832 -11.860 1.00 90.69 110 PRO A O 1
ATOM 864 N N . VAL A 1 111 ? 10.628 -6.535 -12.103 1.00 90.44 111 VAL A N 1
ATOM 865 C CA . VAL A 1 111 ? 11.275 -7.001 -10.872 1.00 90.44 111 VAL A CA 1
ATOM 866 C C . VAL A 1 111 ? 10.310 -6.781 -9.704 1.00 90.44 111 VAL A C 1
ATOM 868 O O . VAL A 1 111 ? 9.811 -5.675 -9.478 1.00 90.44 111 VAL A O 1
ATOM 871 N N . HIS A 1 112 ? 9.991 -7.858 -8.994 1.00 89.38 112 HIS A N 1
ATOM 872 C CA . HIS A 1 112 ? 9.038 -7.850 -7.893 1.00 89.38 112 HIS A CA 1
ATOM 873 C C . HIS A 1 112 ? 9.776 -7.944 -6.548 1.00 89.38 112 HIS A C 1
ATOM 875 O O . HIS A 1 112 ? 10.765 -8.670 -6.449 1.00 89.38 112 HIS A O 1
ATOM 881 N N . PRO A 1 113 ? 9.298 -7.262 -5.495 1.00 94.25 113 PRO A N 1
ATOM 882 C CA . PRO A 1 113 ? 8.108 -6.406 -5.433 1.00 94.25 113 PRO A CA 1
ATOM 883 C C . PRO A 1 113 ? 8.340 -4.956 -5.912 1.00 94.25 113 PRO A C 1
ATOM 885 O O . PRO A 1 113 ? 7.427 -4.141 -5.806 1.00 94.25 113 PRO A O 1
ATOM 888 N N . LEU A 1 114 ? 9.524 -4.641 -6.457 1.00 94.50 114 LEU A N 1
ATOM 889 C CA . LEU A 1 114 ? 10.025 -3.281 -6.710 1.00 94.50 114 LEU A CA 1
ATOM 890 C C . LEU A 1 114 ? 9.012 -2.327 -7.360 1.00 94.50 114 LEU A C 1
ATOM 892 O O . LEU A 1 114 ? 8.651 -1.331 -6.742 1.00 94.50 114 LEU A O 1
ATOM 896 N N . PHE A 1 115 ? 8.503 -2.633 -8.559 1.00 95.44 115 PHE A N 1
ATOM 897 C CA . PHE A 1 115 ? 7.534 -1.750 -9.235 1.00 95.44 115 PHE A CA 1
ATOM 898 C C . PHE A 1 115 ? 6.291 -1.475 -8.379 1.00 95.44 115 PHE A C 1
ATOM 900 O O . PHE A 1 115 ? 5.840 -0.336 -8.283 1.00 95.44 115 PHE A O 1
ATOM 907 N N . HIS A 1 116 ? 5.745 -2.518 -7.754 1.00 96.88 116 HIS A N 1
ATOM 908 C CA . HIS A 1 116 ? 4.494 -2.432 -7.011 1.00 96.88 116 HIS A CA 1
ATOM 909 C C . HIS A 1 116 ? 4.665 -1.617 -5.724 1.00 96.88 116 HIS A C 1
ATOM 911 O O . HIS A 1 116 ? 3.806 -0.793 -5.426 1.00 96.88 116 HIS A O 1
ATOM 917 N N . LEU A 1 117 ? 5.779 -1.790 -5.002 1.00 97.06 117 LEU A N 1
ATOM 918 C CA . LEU A 1 117 ? 6.063 -1.015 -3.792 1.00 97.06 117 LEU A CA 1
ATOM 919 C C . LEU A 1 117 ? 6.427 0.436 -4.098 1.00 97.06 117 LEU A C 1
ATOM 921 O O . LEU A 1 117 ? 5.875 1.324 -3.457 1.00 97.06 117 LEU A O 1
ATOM 925 N N . ILE A 1 118 ? 7.264 0.703 -5.105 1.00 95.50 118 ILE A N 1
ATOM 926 C CA . ILE A 1 118 ? 7.546 2.082 -5.533 1.00 95.50 118 ILE A CA 1
ATOM 927 C C . ILE A 1 118 ? 6.235 2.788 -5.883 1.00 95.50 118 ILE A C 1
ATOM 929 O O . ILE A 1 118 ? 5.930 3.837 -5.325 1.00 95.50 118 ILE A O 1
ATOM 933 N N . ARG A 1 119 ? 5.394 2.169 -6.721 1.00 95.19 119 ARG A N 1
ATOM 934 C CA . ARG A 1 119 ? 4.085 2.717 -7.092 1.00 95.19 119 ARG A CA 1
ATOM 935 C C . ARG A 1 119 ? 3.167 2.942 -5.888 1.00 95.19 119 ARG A C 1
ATOM 937 O O . ARG A 1 119 ? 2.426 3.925 -5.878 1.00 95.19 119 ARG A O 1
ATOM 944 N N . ALA A 1 120 ? 3.185 2.039 -4.912 1.00 96.69 120 ALA A N 1
ATOM 945 C CA . ALA A 1 120 ? 2.386 2.147 -3.699 1.00 96.69 120 ALA A CA 1
ATOM 946 C C . ALA A 1 120 ? 2.813 3.353 -2.846 1.00 96.69 120 ALA A C 1
ATOM 948 O O . ALA A 1 120 ? 1.973 4.175 -2.471 1.00 96.69 120 ALA A O 1
ATOM 949 N N . PHE A 1 121 ? 4.123 3.510 -2.633 1.00 96.00 121 PHE A N 1
ATOM 950 C CA . PHE A 1 121 ? 4.732 4.627 -1.905 1.00 96.00 121 PHE A CA 1
ATOM 951 C C . PHE A 1 121 ? 4.788 5.941 -2.687 1.00 96.00 121 PHE A C 1
ATOM 953 O O . PHE A 1 121 ? 5.084 6.973 -2.107 1.00 96.00 121 PHE A O 1
ATOM 960 N N . GLN A 1 122 ? 4.468 5.970 -3.975 1.00 94.19 122 GLN A N 1
ATOM 961 C CA . GLN A 1 122 ? 4.288 7.238 -4.686 1.00 94.19 122 GLN A CA 1
ATOM 962 C C . GLN A 1 122 ? 3.018 7.991 -4.267 1.00 94.19 122 GLN A C 1
ATOM 964 O O . GLN A 1 122 ? 2.937 9.197 -4.473 1.00 94.19 122 GLN A O 1
ATOM 969 N N . ILE A 1 123 ? 2.021 7.286 -3.717 1.00 94.00 123 ILE A N 1
ATOM 970 C CA . ILE A 1 123 ? 0.704 7.852 -3.377 1.00 94.00 123 ILE A CA 1
ATOM 971 C C . ILE A 1 123 ? 0.215 7.450 -1.977 1.00 94.00 123 ILE A C 1
ATOM 973 O O . ILE A 1 123 ? -0.975 7.542 -1.698 1.00 94.00 123 ILE A O 1
ATOM 977 N N . TRP A 1 124 ? 1.068 6.909 -1.106 1.00 92.81 124 TRP A N 1
ATOM 978 C CA . TRP A 1 124 ? 0.642 6.326 0.182 1.00 92.81 124 TRP A CA 1
ATOM 979 C C . TRP A 1 124 ? -0.100 7.323 1.095 1.00 92.81 124 TRP A C 1
ATOM 981 O O . TRP A 1 124 ? -1.010 6.951 1.847 1.00 92.81 124 TRP A O 1
ATOM 991 N N . ASP A 1 125 ? 0.261 8.599 1.014 1.00 88.94 125 ASP A N 1
ATOM 992 C CA . ASP A 1 125 ? -0.291 9.699 1.801 1.00 88.94 125 ASP A CA 1
ATOM 993 C C . ASP A 1 125 ? -1.582 10.273 1.191 1.00 88.94 125 ASP A C 1
ATOM 995 O O . ASP A 1 125 ? -2.505 10.629 1.930 1.00 88.94 125 ASP A O 1
ATOM 999 N N . THR A 1 126 ? -1.689 10.271 -0.138 1.00 91.19 126 THR A N 1
ATOM 1000 C CA . THR A 1 126 ? -2.812 10.821 -0.920 1.00 91.19 126 THR A CA 1
ATOM 1001 C C . THR A 1 126 ? -3.850 9.782 -1.351 1.00 91.19 126 THR A C 1
ATOM 1003 O O . THR A 1 126 ? -4.962 10.143 -1.738 1.00 91.19 126 THR A O 1
ATOM 1006 N N . CYS A 1 127 ? -3.540 8.485 -1.282 1.00 93.19 127 CYS A N 1
ATOM 1007 C CA . CYS A 1 127 ? -4.441 7.418 -1.705 1.00 93.19 127 CYS A CA 1
ATOM 1008 C C . CYS A 1 127 ? -5.745 7.420 -0.895 1.00 93.19 127 CYS A C 1
ATOM 1010 O O . CYS A 1 127 ? -5.747 7.308 0.329 1.00 93.19 127 CYS A O 1
ATOM 1012 N N . VAL A 1 128 ? -6.872 7.453 -1.610 1.00 91.75 128 VAL A N 1
ATOM 1013 C CA . VAL A 1 128 ? -8.228 7.430 -1.033 1.00 91.75 128 VAL A CA 1
ATOM 1014 C C . VAL A 1 128 ? -8.830 6.022 -0.932 1.00 91.75 128 VAL A C 1
ATOM 1016 O O . VAL A 1 128 ? -10.016 5.873 -0.658 1.00 91.75 128 VAL A O 1
ATOM 1019 N N . LEU A 1 129 ? -8.029 4.979 -1.183 1.00 92.88 129 LEU A N 1
ATOM 1020 C CA . LEU A 1 129 ? -8.427 3.565 -1.105 1.00 92.88 129 LEU A CA 1
ATOM 1021 C C . LEU A 1 129 ? -9.669 3.194 -1.950 1.00 92.88 129 LEU A C 1
ATOM 1023 O O . LEU A 1 129 ? -10.424 2.300 -1.568 1.00 92.88 129 LEU A O 1
ATOM 1027 N N . CYS A 1 130 ? -9.867 3.827 -3.118 1.00 95.31 130 CYS A N 1
ATOM 1028 C CA . CYS A 1 130 ? -11.017 3.548 -3.997 1.00 95.31 130 CYS A CA 1
ATOM 1029 C C . CYS A 1 130 ? -11.028 2.120 -4.573 1.00 95.31 130 CYS A C 1
ATOM 1031 O O . CYS A 1 130 ? -12.094 1.557 -4.795 1.00 95.31 130 CYS A O 1
ATOM 1033 N N . GLY A 1 131 ? -9.851 1.514 -4.775 1.00 95.81 131 GLY A N 1
ATOM 1034 C CA . GLY A 1 131 ? -9.715 0.147 -5.288 1.00 95.81 131 GLY A CA 1
ATOM 1035 C C . GLY A 1 131 ? -9.724 0.012 -6.813 1.00 95.81 131 GLY A C 1
ATOM 1036 O O . GLY A 1 131 ? -9.552 -1.100 -7.308 1.00 95.81 131 GLY A O 1
ATOM 1037 N N . ASP A 1 132 ? -9.831 1.108 -7.568 1.00 97.75 132 ASP A N 1
ATOM 1038 C CA . ASP A 1 132 ? -9.866 1.062 -9.040 1.00 97.75 132 ASP A CA 1
ATOM 1039 C C . ASP A 1 132 ? -8.603 0.441 -9.650 1.00 97.75 132 ASP A C 1
ATOM 1041 O O . ASP A 1 132 ? -8.670 -0.225 -10.682 1.00 97.75 132 ASP A O 1
ATOM 1045 N N . CYS A 1 133 ? -7.451 0.590 -8.985 1.00 97.81 133 CYS A N 1
ATOM 1046 C CA . CYS A 1 133 ? -6.200 -0.045 -9.397 1.00 97.81 133 CYS A CA 1
ATOM 1047 C C . CYS A 1 133 ? -6.303 -1.578 -9.431 1.00 97.81 133 CYS A C 1
ATOM 1049 O O . CYS A 1 133 ? -5.764 -2.207 -10.338 1.00 97.81 133 CYS A O 1
ATOM 1051 N N . GLU A 1 134 ? -7.005 -2.173 -8.469 1.00 97.81 134 GLU A N 1
ATOM 1052 C CA . GLU A 1 134 ? -7.242 -3.613 -8.387 1.00 97.81 134 GLU A CA 1
ATOM 1053 C C . GLU A 1 134 ? -8.322 -4.045 -9.383 1.00 97.81 134 GLU A C 1
ATOM 1055 O O . GLU A 1 134 ? -8.118 -5.012 -10.113 1.00 97.81 134 GLU A O 1
ATOM 1060 N N . GLN A 1 135 ? -9.416 -3.282 -9.482 1.00 97.62 135 GLN A N 1
ATOM 1061 C CA . GLN A 1 135 ? -10.526 -3.572 -10.400 1.00 97.62 135 GLN A CA 1
ATOM 1062 C C . GLN A 1 135 ? -10.107 -3.522 -11.875 1.00 97.62 135 GLN A C 1
ATOM 1064 O O . GLN A 1 135 ? -10.534 -4.356 -12.669 1.00 97.62 135 GLN A O 1
ATOM 1069 N N . THR A 1 136 ? -9.243 -2.576 -12.250 1.00 97.81 136 THR A N 1
ATOM 1070 C CA . THR A 1 136 ? -8.746 -2.457 -13.630 1.00 97.81 136 THR A CA 1
ATOM 1071 C C . THR A 1 136 ? -7.671 -3.495 -13.970 1.00 97.81 136 THR A C 1
ATOM 1073 O O . THR A 1 136 ? -7.331 -3.683 -15.136 1.00 97.81 136 THR A O 1
ATOM 1076 N N . CYS A 1 137 ? -7.076 -4.163 -12.972 1.00 98.12 137 CYS A N 1
ATOM 1077 C CA . CYS A 1 137 ? -5.930 -5.035 -13.198 1.00 98.12 137 CYS A CA 1
ATOM 1078 C C . CYS A 1 137 ? -6.347 -6.312 -13.953 1.00 98.12 137 CYS A C 1
ATOM 1080 O O . CYS A 1 137 ? -6.974 -7.190 -13.355 1.00 98.12 137 CYS A O 1
ATOM 1082 N N . PRO A 1 138 ? -5.913 -6.522 -15.214 1.00 97.69 138 PRO A N 1
ATOM 1083 C CA . PRO A 1 138 ? -6.305 -7.713 -15.976 1.00 97.69 138 PRO A CA 1
ATOM 1084 C C . PRO A 1 138 ? -5.720 -9.010 -15.395 1.00 97.69 138 PRO A C 1
ATOM 1086 O O . PRO A 1 138 ? -6.197 -10.100 -15.691 1.00 97.69 138 PRO A O 1
ATOM 1089 N N . ALA A 1 139 ? -4.682 -8.901 -14.561 1.00 97.50 139 ALA A N 1
ATOM 1090 C CA . ALA A 1 139 ? -4.058 -10.023 -13.871 1.00 97.50 139 ALA A CA 1
ATOM 1091 C C . ALA A 1 139 ? -4.683 -10.319 -12.492 1.00 97.50 139 ALA A C 1
ATOM 1093 O O . ALA A 1 139 ? -4.269 -11.280 -11.842 1.00 97.50 139 ALA A O 1
ATOM 1094 N N . GLY A 1 140 ? -5.646 -9.517 -12.017 1.00 97.06 140 GLY A N 1
ATOM 1095 C CA . GLY A 1 140 ? -6.248 -9.691 -10.689 1.00 97.06 140 GLY A CA 1
ATOM 1096 C C . GLY A 1 140 ? -5.212 -9.638 -9.559 1.00 97.06 140 GLY A C 1
ATOM 1097 O O . GLY A 1 140 ? -5.172 -10.517 -8.694 1.00 97.06 140 GLY A O 1
ATOM 1098 N N . ILE A 1 141 ? -4.292 -8.671 -9.621 1.00 98.19 141 ILE A N 1
ATOM 1099 C CA . ILE A 1 141 ? -3.318 -8.417 -8.551 1.00 98.19 141 ILE A CA 1
ATOM 1100 C C . ILE A 1 141 ? -4.031 -7.620 -7.450 1.00 98.19 141 ILE A C 1
ATOM 1102 O O . ILE A 1 141 ? -4.665 -6.621 -7.792 1.00 98.19 141 ILE A O 1
ATOM 1106 N N . PRO A 1 142 ? -3.911 -8.000 -6.161 1.00 97.25 142 PRO A N 1
ATOM 1107 C CA . PRO A 1 142 ? -4.601 -7.356 -5.045 1.00 97.25 142 PRO A CA 1
ATOM 1108 C C . PRO A 1 142 ? -3.950 -6.009 -4.680 1.00 97.25 142 PRO A C 1
ATOM 1110 O O . PRO A 1 142 ? -3.387 -5.819 -3.598 1.00 97.25 142 PRO A O 1
ATOM 1113 N N . LEU A 1 143 ? -3.954 -5.072 -5.629 1.00 97.94 143 LEU A N 1
ATOM 1114 C CA . LEU A 1 143 ? -3.276 -3.783 -5.523 1.00 97.94 143 LEU A CA 1
ATOM 1115 C C . LEU A 1 143 ? -3.897 -2.892 -4.450 1.00 97.94 143 LEU A C 1
ATOM 1117 O O . LEU A 1 143 ? -3.177 -2.106 -3.839 1.00 97.94 143 LEU A O 1
ATOM 1121 N N . LYS A 1 144 ? -5.197 -3.024 -4.165 1.00 96.44 144 LYS A N 1
ATOM 1122 C CA . LYS A 1 144 ? -5.815 -2.271 -3.072 1.00 96.44 144 LYS A CA 1
ATOM 1123 C C . LYS A 1 144 ? -5.320 -2.789 -1.723 1.00 96.44 144 LYS A C 1
ATOM 1125 O O . LYS A 1 144 ? -5.047 -1.991 -0.834 1.00 96.44 144 LYS A O 1
ATOM 1130 N N . THR A 1 145 ? -5.137 -4.103 -1.596 1.00 96.56 145 THR A N 1
ATOM 1131 C CA . THR A 1 145 ? -4.564 -4.703 -0.380 1.00 96.56 145 THR A CA 1
ATOM 1132 C C . THR A 1 145 ? -3.137 -4.199 -0.145 1.00 96.56 145 THR A C 1
ATOM 1134 O O . THR A 1 145 ? -2.781 -3.869 0.983 1.00 96.56 145 THR A O 1
ATOM 1137 N N . LEU A 1 146 ? -2.336 -4.059 -1.209 1.00 97.62 146 LEU A N 1
ATOM 1138 C CA . LEU A 1 146 ? -1.013 -3.432 -1.121 1.00 97.62 146 LEU A CA 1
ATOM 1139 C C . LEU A 1 146 ? -1.099 -1.968 -0.651 1.00 97.62 146 LEU A C 1
ATOM 1141 O O . LEU A 1 146 ? -0.294 -1.547 0.178 1.00 97.62 146 LEU A O 1
ATOM 1145 N N . GLN A 1 147 ? -2.102 -1.220 -1.127 1.00 96.69 147 GLN A N 1
ATOM 1146 C CA . GLN A 1 147 ? -2.344 0.150 -0.663 1.00 96.69 147 GLN A CA 1
ATOM 1147 C C . GLN A 1 147 ? -2.759 0.228 0.801 1.00 96.69 147 GLN A C 1
ATOM 1149 O O . GLN A 1 147 ? -2.280 1.107 1.512 1.00 96.69 147 GLN A O 1
ATOM 1154 N N . ASP A 1 148 ? -3.594 -0.694 1.277 1.00 94.12 148 ASP A N 1
ATOM 1155 C CA . ASP A 1 148 ? -3.932 -0.759 2.697 1.00 94.12 148 ASP A CA 1
ATOM 1156 C C . ASP A 1 148 ? -2.666 -1.016 3.546 1.00 94.12 148 ASP A C 1
ATOM 1158 O O . ASP A 1 148 ? -2.491 -0.401 4.598 1.00 94.12 148 ASP A O 1
ATOM 1162 N N . VAL A 1 149 ? -1.740 -1.859 3.067 1.00 95.25 149 VAL A N 1
ATOM 1163 C CA . VAL A 1 149 ? -0.462 -2.128 3.748 1.00 95.25 149 VAL A CA 1
ATOM 1164 C C . VAL A 1 149 ? 0.401 -0.861 3.851 1.00 95.25 149 VAL A C 1
ATOM 1166 O O . VAL A 1 149 ? 0.762 -0.466 4.957 1.00 95.25 149 VAL A O 1
ATOM 1169 N N . VAL A 1 150 ? 0.683 -0.153 2.753 1.00 95.31 150 VAL A N 1
ATOM 1170 C CA . VAL A 1 150 ? 1.507 1.077 2.837 1.00 95.31 150 VAL A CA 1
ATOM 1171 C C . VAL A 1 150 ? 0.812 2.225 3.572 1.00 95.31 150 VAL A C 1
ATOM 1173 O O . VAL A 1 150 ? 1.477 3.117 4.091 1.00 95.31 150 VAL A O 1
ATOM 1176 N N . ARG A 1 151 ? -0.526 2.216 3.641 1.00 90.88 151 ARG A N 1
ATOM 1177 C CA . ARG A 1 151 ? -1.299 3.238 4.356 1.00 90.88 151 ARG A CA 1
ATOM 1178 C C . ARG A 1 151 ? -1.187 3.096 5.871 1.00 90.88 151 ARG A C 1
ATOM 1180 O O . ARG A 1 151 ? -1.160 4.105 6.578 1.00 90.88 151 ARG A O 1
ATOM 1187 N N . PHE A 1 152 ? -1.191 1.865 6.377 1.00 89.00 152 PHE A N 1
ATOM 1188 C CA . PHE A 1 152 ? -1.355 1.604 7.807 1.00 89.00 152 PHE A CA 1
ATOM 1189 C C . PHE A 1 152 ? -0.089 1.156 8.529 1.00 89.00 152 PHE A C 1
ATOM 1191 O O . PHE A 1 152 ? -0.102 1.136 9.760 1.00 89.00 152 PHE A O 1
ATOM 1198 N N . PHE A 1 153 ? 1.002 0.882 7.819 1.00 92.00 153 PHE A N 1
ATOM 1199 C CA . PHE A 1 153 ? 2.262 0.387 8.377 1.00 92.00 153 PHE A CA 1
ATOM 1200 C C . PHE A 1 153 ? 3.426 1.331 8.042 1.00 92.00 153 PHE A C 1
ATOM 1202 O O . PHE A 1 153 ? 3.344 2.119 7.099 1.00 92.00 153 PHE A O 1
ATOM 1209 N N . SER A 1 154 ? 4.477 1.336 8.862 1.00 92.88 154 SER A N 1
ATOM 1210 C CA . SER A 1 154 ? 5.718 2.051 8.546 1.00 92.88 154 SER A CA 1
ATOM 1211 C C . SER A 1 154 ? 6.422 1.396 7.351 1.00 92.88 154 SER A C 1
ATOM 1213 O O . SER A 1 154 ? 6.161 0.226 7.069 1.00 92.88 154 SER A O 1
ATOM 1215 N N . PRO A 1 155 ? 7.322 2.099 6.641 1.00 96.31 155 PRO A N 1
ATOM 1216 C CA . PRO A 1 155 ? 8.094 1.489 5.559 1.00 96.31 155 PRO A CA 1
ATOM 1217 C C . PRO A 1 155 ? 8.772 0.172 5.957 1.00 96.31 155 PRO A C 1
ATOM 1219 O O . PRO A 1 155 ? 8.693 -0.808 5.225 1.00 96.31 155 PRO A O 1
ATOM 1222 N N . GLU A 1 156 ? 9.358 0.121 7.149 1.00 96.19 156 GLU A N 1
ATOM 1223 C CA . GLU A 1 156 ? 10.031 -1.058 7.692 1.00 96.19 156 GLU A CA 1
ATOM 1224 C C . GLU A 1 156 ? 9.053 -2.223 7.899 1.00 96.19 156 GLU A C 1
ATOM 1226 O O . GLU A 1 156 ? 9.294 -3.327 7.416 1.00 96.19 156 GLU A O 1
ATOM 1231 N N . GLU A 1 157 ? 7.902 -1.965 8.528 1.00 95.38 157 GLU A N 1
ATOM 1232 C CA . GLU A 1 157 ? 6.834 -2.959 8.688 1.00 95.38 157 GLU A CA 1
ATOM 1233 C C . GLU A 1 157 ? 6.308 -3.449 7.324 1.00 95.38 157 GLU A C 1
ATOM 1235 O O . GLU A 1 157 ? 6.011 -4.633 7.145 1.00 95.38 157 GLU A O 1
ATOM 1240 N N . VAL A 1 158 ? 6.220 -2.562 6.326 1.00 97.31 158 VAL A N 1
ATOM 1241 C CA . VAL A 1 158 ? 5.829 -2.926 4.956 1.00 97.31 158 VAL A CA 1
ATOM 1242 C C . VAL A 1 158 ? 6.842 -3.880 4.328 1.00 97.31 158 VAL A C 1
ATOM 1244 O O . VAL A 1 158 ? 6.427 -4.812 3.640 1.00 97.31 158 VAL A O 1
ATOM 1247 N N . PHE A 1 159 ? 8.145 -3.698 4.553 1.00 97.00 159 PHE A N 1
ATOM 1248 C CA . PHE A 1 159 ? 9.171 -4.587 3.994 1.00 97.00 159 PHE A CA 1
ATOM 1249 C C . PHE A 1 159 ? 9.090 -6.006 4.573 1.00 97.00 159 PHE A C 1
ATOM 1251 O O . PHE A 1 159 ? 9.375 -6.973 3.863 1.00 97.00 159 PHE A O 1
ATOM 1258 N N . ASP A 1 160 ? 8.601 -6.154 5.806 1.00 95.44 160 ASP A N 1
ATOM 1259 C CA . ASP A 1 160 ? 8.296 -7.459 6.406 1.00 95.44 160 ASP A CA 1
ATOM 1260 C C . ASP A 1 160 ? 6.990 -8.076 5.874 1.00 95.44 160 ASP A C 1
ATOM 1262 O O . ASP A 1 160 ? 6.850 -9.304 5.778 1.00 95.44 160 ASP A O 1
ATOM 1266 N N . LEU A 1 161 ? 6.009 -7.239 5.528 1.00 96.56 161 LEU A N 1
ATOM 1267 C CA . LEU A 1 161 ? 4.721 -7.668 4.971 1.00 96.56 161 LEU A CA 1
ATOM 1268 C C . LEU A 1 161 ? 4.796 -7.988 3.472 1.00 96.56 161 LEU A C 1
ATOM 1270 O O . LEU A 1 161 ? 4.051 -8.847 2.991 1.00 96.56 161 LEU A O 1
ATOM 1274 N N . VAL A 1 162 ? 5.697 -7.328 2.744 1.00 97.06 162 VAL A N 1
ATOM 1275 C CA . VAL A 1 162 ? 5.920 -7.452 1.297 1.00 97.06 162 VAL A CA 1
ATOM 1276 C C . VAL A 1 162 ? 7.419 -7.679 1.035 1.00 97.06 162 VAL A C 1
ATOM 1278 O O . VAL A 1 162 ? 8.124 -6.785 0.559 1.00 97.06 162 VAL A O 1
ATOM 1281 N N . PRO A 1 163 ? 7.942 -8.877 1.354 1.00 95.56 163 PRO A N 1
ATOM 1282 C CA . PRO A 1 163 ? 9.378 -9.129 1.368 1.00 95.56 163 PRO A CA 1
ATOM 1283 C C . PRO A 1 163 ? 10.002 -9.196 -0.030 1.00 95.56 163 PRO A C 1
ATOM 1285 O O . PRO A 1 163 ? 9.363 -9.571 -1.016 1.00 95.56 163 PRO A O 1
ATOM 1288 N N . GLY A 1 164 ? 11.311 -8.933 -0.085 1.00 93.00 164 GLY A N 1
ATOM 1289 C CA . GLY A 1 164 ? 12.137 -9.088 -1.288 1.00 93.00 164 GLY A CA 1
ATOM 1290 C C . GLY A 1 164 ? 12.515 -7.784 -1.986 1.00 93.00 164 GLY A C 1
ATOM 1291 O O . GLY A 1 164 ? 13.049 -7.836 -3.092 1.00 93.00 164 GLY A O 1
ATOM 1292 N N . LEU A 1 165 ? 12.244 -6.629 -1.372 1.00 94.38 165 LEU A N 1
ATOM 1293 C CA . LEU A 1 165 ? 12.694 -5.342 -1.892 1.00 94.38 165 LEU A CA 1
ATOM 1294 C C . LEU A 1 165 ? 14.218 -5.166 -1.673 1.00 94.38 165 LEU A C 1
ATOM 1296 O O . LEU A 1 165 ? 14.679 -5.426 -0.562 1.00 94.38 165 LEU A O 1
ATOM 1300 N N . PRO A 1 166 ? 14.998 -4.726 -2.680 1.00 93.94 166 PRO A N 1
ATOM 1301 C CA . PRO A 1 166 ? 16.424 -4.408 -2.522 1.00 93.94 166 PRO A CA 1
ATOM 1302 C C . PRO A 1 166 ? 16.703 -3.310 -1.479 1.00 93.94 166 PRO A C 1
ATOM 1304 O O . PRO A 1 166 ? 15.878 -2.419 -1.292 1.00 93.94 166 PRO A O 1
ATOM 1307 N N . GLU A 1 167 ? 17.863 -3.356 -0.813 1.00 95.12 167 GLU A N 1
ATOM 1308 C CA . GLU A 1 167 ? 18.227 -2.429 0.279 1.00 95.12 167 GLU A CA 1
ATOM 1309 C C . GLU A 1 167 ? 18.293 -0.957 -0.159 1.00 95.12 167 GLU A C 1
ATOM 1311 O O . GLU A 1 167 ? 17.852 -0.068 0.567 1.00 95.12 167 GLU A O 1
ATOM 1316 N N . ASP A 1 168 ? 18.795 -0.684 -1.362 1.00 95.12 168 ASP A N 1
ATOM 1317 C CA . ASP A 1 168 ? 18.855 0.666 -1.928 1.00 95.12 168 ASP A CA 1
ATOM 1318 C C . ASP A 1 168 ? 17.453 1.244 -2.181 1.00 95.12 168 ASP A C 1
ATOM 1320 O O . ASP A 1 168 ? 17.194 2.414 -1.887 1.00 95.12 168 ASP A O 1
ATOM 1324 N N . ALA A 1 169 ? 16.524 0.413 -2.659 1.00 94.75 169 ALA A N 1
ATOM 1325 C CA . ALA A 1 169 ? 15.121 0.777 -2.823 1.00 94.75 169 ALA A CA 1
ATOM 1326 C C . ALA A 1 169 ? 14.409 0.977 -1.475 1.00 94.75 169 ALA A C 1
ATOM 1328 O O . ALA A 1 169 ? 13.606 1.901 -1.347 1.00 94.75 169 ALA A O 1
ATOM 1329 N N . GLN A 1 170 ? 14.717 0.157 -0.463 1.00 96.75 170 GLN A N 1
ATOM 1330 C CA . GLN A 1 170 ? 14.209 0.352 0.901 1.00 96.75 170 GLN A CA 1
ATOM 1331 C C . GLN A 1 170 ? 14.644 1.711 1.463 1.00 96.75 170 GLN A C 1
ATOM 1333 O O . GLN A 1 170 ? 13.799 2.477 1.931 1.00 96.75 170 GLN A O 1
ATOM 1338 N N . GLY A 1 171 ? 15.936 2.039 1.355 1.00 96.88 171 GLY A N 1
ATOM 1339 C CA . GLY A 1 171 ? 16.481 3.321 1.806 1.00 96.88 171 GLY A CA 1
ATOM 1340 C C . GLY A 1 171 ? 15.815 4.511 1.116 1.00 96.88 171 GLY A C 1
ATOM 1341 O O . GLY A 1 171 ? 15.359 5.438 1.779 1.00 96.88 171 GLY A O 1
ATOM 1342 N N . ALA A 1 172 ? 15.646 4.445 -0.207 1.00 96.19 172 ALA A N 1
ATOM 1343 C CA . ALA A 1 172 ? 14.997 5.516 -0.959 1.00 96.19 172 ALA A CA 1
ATOM 1344 C C . ALA A 1 172 ? 13.535 5.761 -0.549 1.00 96.19 172 ALA A C 1
ATOM 1346 O O . ALA A 1 172 ? 13.090 6.910 -0.548 1.00 96.19 172 ALA A O 1
ATOM 1347 N N . ILE A 1 173 ? 12.791 4.702 -0.210 1.00 96.75 173 ILE A N 1
ATOM 1348 C CA . ILE A 1 173 ? 11.412 4.812 0.287 1.00 96.75 173 ILE A CA 1
ATOM 1349 C C . ILE A 1 173 ? 11.388 5.452 1.674 1.00 96.75 173 ILE A C 1
ATOM 1351 O O . ILE A 1 173 ? 10.583 6.354 1.903 1.00 96.75 173 ILE A O 1
ATOM 1355 N N . ILE A 1 174 ? 12.257 5.009 2.586 1.00 96.69 174 ILE A N 1
ATOM 1356 C CA . ILE A 1 174 ? 12.352 5.580 3.937 1.00 96.69 174 ILE A CA 1
ATOM 1357 C C . ILE A 1 174 ? 12.658 7.079 3.851 1.00 96.69 174 ILE A C 1
ATOM 1359 O O . ILE A 1 174 ? 11.946 7.885 4.452 1.00 96.69 174 ILE A O 1
ATOM 1363 N N . ASP A 1 175 ? 13.657 7.460 3.055 1.00 95.25 175 ASP A N 1
ATOM 1364 C CA . ASP A 1 175 ? 14.053 8.858 2.877 1.00 95.25 175 ASP A CA 1
ATOM 1365 C C . ASP A 1 175 ? 12.912 9.706 2.300 1.00 95.25 175 ASP A C 1
ATOM 1367 O O . ASP A 1 175 ? 12.645 10.799 2.798 1.00 95.25 175 ASP A O 1
ATOM 1371 N N . TYR A 1 176 ? 12.193 9.186 1.299 1.00 93.19 176 TYR A N 1
ATOM 1372 C CA . TYR A 1 176 ? 11.047 9.866 0.686 1.00 93.19 176 TYR A CA 1
ATOM 1373 C C . TYR A 1 176 ? 9.891 10.088 1.669 1.00 93.19 176 TYR A C 1
ATOM 1375 O O . TYR A 1 176 ? 9.321 11.176 1.757 1.00 93.19 176 TYR A O 1
ATOM 1383 N N . VAL A 1 177 ? 9.540 9.060 2.444 1.00 92.25 177 VAL A N 1
ATOM 1384 C CA . VAL A 1 177 ? 8.479 9.157 3.456 1.00 92.25 177 VAL A CA 1
ATOM 1385 C C . VAL A 1 177 ? 8.871 10.155 4.547 1.00 92.25 177 VAL A C 1
ATOM 1387 O O . VAL A 1 177 ? 8.037 10.947 4.991 1.00 92.25 177 VAL A O 1
ATOM 1390 N N . ASN A 1 178 ? 10.137 10.150 4.964 1.00 91.88 178 ASN A N 1
ATOM 1391 C CA . ASN A 1 178 ? 10.639 11.067 5.980 1.00 91.88 178 ASN A CA 1
ATOM 1392 C C . ASN A 1 178 ? 10.687 12.518 5.488 1.00 91.88 178 ASN A C 1
ATOM 1394 O O . ASN A 1 178 ? 10.330 13.411 6.258 1.00 91.88 178 ASN A O 1
ATOM 1398 N N . SER A 1 179 ? 11.058 12.768 4.226 1.00 90.06 179 SER A N 1
ATOM 1399 C CA . SER A 1 179 ? 11.069 14.129 3.677 1.00 90.06 179 SER A CA 1
ATOM 1400 C C . SER A 1 179 ? 9.667 14.739 3.652 1.00 90.06 179 SER A C 1
ATOM 1402 O O . SER A 1 179 ? 9.483 15.857 4.120 1.00 90.06 179 SER A O 1
ATOM 1404 N N . LEU A 1 180 ? 8.655 13.979 3.218 1.00 83.56 180 LEU A N 1
ATOM 1405 C CA . LEU A 1 180 ? 7.268 14.462 3.190 1.00 83.56 180 LEU A CA 1
ATOM 1406 C C . LEU A 1 180 ? 6.695 14.717 4.590 1.00 83.56 180 LEU A C 1
ATOM 1408 O O . LEU A 1 180 ? 5.911 15.643 4.783 1.00 83.56 180 LEU A O 1
ATOM 1412 N N . ARG A 1 181 ? 7.087 13.919 5.590 1.00 81.62 181 ARG A N 1
ATOM 1413 C CA . ARG A 1 181 ? 6.687 14.155 6.988 1.00 81.62 181 ARG A CA 1
ATOM 1414 C C . ARG A 1 181 ? 7.320 15.417 7.569 1.00 81.62 181 ARG A C 1
ATOM 1416 O O . ARG A 1 181 ? 6.668 16.096 8.356 1.00 81.62 181 ARG A O 1
ATOM 1423 N N . ALA A 1 182 ? 8.565 15.720 7.202 1.00 78.62 182 ALA A N 1
ATOM 1424 C CA . ALA A 1 182 ? 9.235 16.943 7.631 1.00 78.62 182 ALA A CA 1
ATOM 1425 C C . ALA A 1 182 ? 8.546 18.192 7.056 1.00 78.62 182 ALA A C 1
ATOM 1427 O O . ALA A 1 182 ? 8.319 19.145 7.797 1.00 78.62 182 ALA A O 1
ATOM 1428 N N . ASP A 1 183 ? 8.136 18.146 5.785 1.00 70.88 183 ASP A N 1
ATOM 1429 C CA . ASP A 1 183 ? 7.421 19.247 5.124 1.00 70.88 183 ASP A CA 1
ATOM 1430 C C . ASP A 1 183 ? 6.035 19.518 5.740 1.00 70.88 183 ASP A C 1
ATOM 1432 O O . ASP A 1 183 ? 5.573 20.653 5.740 1.00 70.88 183 ASP A O 1
ATOM 1436 N N . GLN A 1 184 ? 5.372 18.496 6.295 1.00 59.38 184 GLN A N 1
ATOM 1437 C CA . GLN A 1 184 ? 4.069 18.628 6.971 1.00 59.38 184 GLN A CA 1
ATOM 1438 C C . GLN A 1 184 ? 4.164 19.151 8.416 1.00 59.38 184 GLN A C 1
ATOM 1440 O O . GLN A 1 184 ? 3.138 19.482 9.012 1.00 59.38 184 GLN A O 1
ATOM 1445 N N . ALA A 1 185 ? 5.365 19.177 9.003 1.00 59.50 185 ALA A N 1
ATOM 1446 C CA . ALA A 1 185 ? 5.602 19.615 10.379 1.00 59.50 185 ALA A CA 1
ATOM 1447 C C . ALA A 1 185 ? 6.034 21.092 10.494 1.00 59.50 185 ALA A C 1
ATOM 1449 O O . ALA A 1 185 ? 6.164 21.589 11.617 1.00 59.50 185 ALA A O 1
ATOM 1450 N N . GLY A 1 186 ? 6.286 21.763 9.364 1.00 42.53 186 GLY A N 1
ATOM 1451 C CA . GLY A 1 186 ? 6.623 23.190 9.268 1.00 42.53 186 GLY A CA 1
ATOM 1452 C C . GLY A 1 186 ? 5.434 24.044 8.853 1.00 42.53 186 GLY A C 1
ATOM 1453 O O . GLY A 1 186 ? 5.387 25.206 9.316 1.00 42.53 186 GLY A O 1
#

Radius of gyration: 17.77 Å; Cα contacts (8 Å, |Δi|>4): 175; chains: 1; bounding box: 47×41×42 Å